Protein AF-A0A3L6TAG4-F1 (afdb_monomer)

Radius of gyration: 51.49 Å; Cα contacts (8 Å, |Δi|>4): 6; chains: 1; bounding box: 92×81×160 Å

Mean predicted aligned error: 23.82 Å

Secondary structure (DSSP, 8-state):
-THHHHHHHHHHHHHHHHHHHHHHHHHHHH--S----------SS---HHHHHS-S--SPP----------------------------------PPTTTTHHHHHHHHHHHHHHHHHHHHHHHHHHHHHHHHHHHHHHHHHHHHHHHHHHHHIIIIIHHHHHHHHHHHHHHHHHHHHHHHHHHTSPPHHHHHHHHTT-

pLDDT: mean 70.11, std 15.58, range [32.31, 94.31]

Solvent-accessible surface area (backbone atoms only — not comparable to full-atom values): 12528 Å² total; per-residue (Å²): 126,61,69,63,54,52,52,47,53,51,50,54,54,51,55,69,45,41,66,57,54,51,49,51,50,57,50,57,77,66,55,85,70,89,72,89,74,77,81,71,82,84,65,97,60,79,79,49,68,65,72,73,68,48,71,94,64,93,67,79,81,78,79,77,79,83,76,86,78,90,75,92,78,92,80,92,80,89,78,85,87,79,77,84,75,78,80,76,77,78,78,78,78,86,70,81,59,91,68,72,59,49,67,59,54,52,50,51,52,50,55,54,48,53,51,51,54,51,51,52,52,51,51,50,50,52,50,52,53,51,50,52,52,50,52,52,50,49,52,51,50,50,52,53,47,52,51,51,49,53,51,48,45,45,62,70,50,47,47,54,51,52,51,63,54,45,53,58,52,52,49,51,52,51,52,50,53,52,49,51,53,54,59,70,68,49,77,54,72,72,56,54,54,60,55,61,76,72,112

Foldseek 3Di:
DCVVVVVVVVVVVVVVCVVVVVVVVVVVVPDPDDDPDDPDPDDVDPCDVCVVVPPPDPDDPPPDPPDDDDDDDDDDDDDDDDDDDPDDPDPPPDDDDPPPCVVVVVVVVVVVVVVVVVVVVVVVVVVVVVVVVVVVVVVVCVVVVVVVVVVCCCVPPVVVVVVVVVVVVVVVVVVVVVVVVVVVPPDDPVVVVVVVVVD

Sequence (199 aa):
MDQLADLRLNFEMNLYFSPYIISLIKGKIRFRGICESKHSAFRPIKNDIGFIERPLTPFPAVEVDEEDNDNAGDAAQNVDQQAMSPSSPMQAQWVPTAGYFDPHFANMQQNIGHQFDCLATQMQQQLNLRFQNRNQQFQGQLNAGFETFGQQLHTKMYQPLMTSMQNPQQGLHGDIAAVDSRINDLPTSEQHDALIERQ

Structure (mmCIF, N/CA/C/O backbone):
data_AF-A0A3L6TAG4-F1
#
_entry.id   AF-A0A3L6TAG4-F1
#
loop_
_atom_site.group_PDB
_atom_site.id
_atom_site.type_symbol
_atom_site.label_atom_id
_atom_site.label_alt_id
_atom_site.label_comp_id
_atom_site.label_asym_id
_atom_site.label_entity_id
_atom_site.label_seq_id
_atom_site.pdbx_PDB_ins_code
_atom_site.Cartn_x
_atom_site.Cartn_y
_atom_site.Cartn_z
_atom_site.occupancy
_atom_site.B_iso_or_equiv
_atom_site.auth_seq_id
_atom_site.auth_comp_id
_atom_site.auth_asym_id
_atom_site.auth_atom_id
_atom_site.pdbx_PDB_model_num
ATOM 1 N N . MET A 1 1 ? -13.302 14.019 -0.509 1.00 51.50 1 MET A N 1
ATOM 2 C CA . MET A 1 1 ? -12.837 13.108 0.563 1.00 51.50 1 MET A CA 1
ATOM 3 C C . MET A 1 1 ? -13.076 11.632 0.214 1.00 51.50 1 MET A C 1
ATOM 5 O O . MET A 1 1 ? -12.287 10.816 0.664 1.00 51.50 1 MET A O 1
ATOM 9 N N . ASP A 1 2 ? -14.048 11.284 -0.645 1.00 60.88 2 ASP A N 1
ATOM 10 C CA . ASP A 1 2 ? -14.378 9.879 -0.986 1.00 60.88 2 ASP A CA 1
ATOM 11 C C . ASP A 1 2 ? -13.387 9.126 -1.888 1.00 60.88 2 ASP A C 1
ATOM 13 O O . ASP A 1 2 ? -13.255 7.913 -1.774 1.00 60.88 2 ASP A O 1
ATOM 17 N N . GLN A 1 3 ? -12.614 9.814 -2.735 1.00 55.38 3 GLN A N 1
ATOM 18 C CA . GLN A 1 3 ? -11.699 9.146 -3.679 1.00 55.38 3 GLN A CA 1
ATOM 19 C C . GLN A 1 3 ? -10.621 8.296 -2.994 1.00 55.38 3 GLN A C 1
ATOM 21 O O . GLN A 1 3 ? -10.170 7.293 -3.542 1.00 55.38 3 GLN A O 1
ATOM 26 N N . LEU A 1 4 ? -10.199 8.687 -1.787 1.00 55.75 4 LEU A N 1
ATOM 27 C CA . LEU A 1 4 ? -9.199 7.939 -1.031 1.00 55.75 4 LEU A CA 1
ATOM 28 C C . LEU A 1 4 ? -9.794 6.660 -0.427 1.00 55.75 4 LEU A C 1
ATOM 30 O O . LEU A 1 4 ? -9.077 5.672 -0.305 1.00 55.75 4 LEU A O 1
ATOM 34 N N . ALA A 1 5 ? -11.084 6.671 -0.076 1.00 58.91 5 ALA A N 1
ATOM 35 C CA . ALA A 1 5 ? -11.804 5.504 0.423 1.00 58.91 5 ALA A CA 1
ATOM 36 C C . ALA A 1 5 ? -12.088 4.508 -0.711 1.00 58.91 5 ALA A C 1
ATOM 38 O O . ALA A 1 5 ? -11.791 3.324 -0.556 1.00 58.91 5 ALA A O 1
ATOM 39 N N . ASP A 1 6 ? -12.519 5.001 -1.876 1.00 57.44 6 ASP A N 1
ATOM 40 C CA . ASP A 1 6 ? -12.705 4.184 -3.081 1.00 57.44 6 ASP A CA 1
ATOM 41 C C . ASP A 1 6 ? -11.394 3.549 -3.555 1.00 57.44 6 ASP A C 1
ATOM 43 O O . ASP A 1 6 ? -11.348 2.357 -3.859 1.00 57.44 6 ASP A O 1
ATOM 47 N N . LEU A 1 7 ? -10.288 4.305 -3.561 1.00 57.31 7 LEU A N 1
ATOM 48 C CA . LEU A 1 7 ? -8.980 3.765 -3.940 1.00 57.31 7 LEU A CA 1
ATOM 49 C C . LEU A 1 7 ? -8.499 2.694 -2.950 1.00 57.31 7 LEU A C 1
ATOM 51 O O . LEU A 1 7 ? -7.860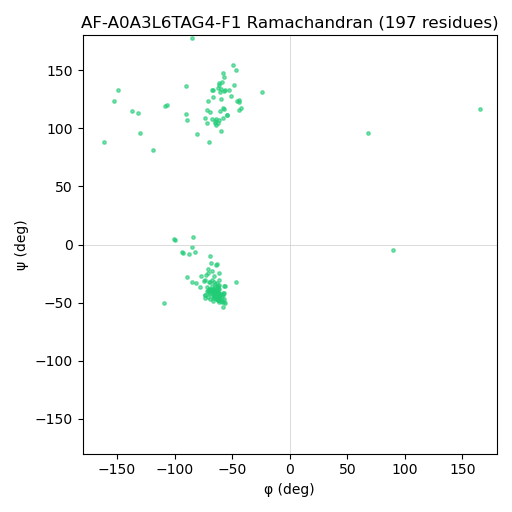 1.724 -3.361 1.00 57.31 7 LEU A O 1
ATOM 55 N N . ARG A 1 8 ? -8.820 2.842 -1.658 1.00 57.59 8 ARG A N 1
ATOM 56 C CA . ARG A 1 8 ? -8.481 1.866 -0.611 1.00 57.59 8 ARG A CA 1
ATOM 57 C C . ARG A 1 8 ? -9.283 0.577 -0.766 1.00 57.59 8 ARG A C 1
ATOM 59 O O . ARG A 1 8 ? -8.679 -0.492 -0.757 1.00 57.59 8 ARG A O 1
ATOM 66 N N . LEU A 1 9 ? -10.595 0.695 -0.983 1.00 59.34 9 LEU A N 1
ATOM 67 C CA . LEU A 1 9 ? -11.498 -0.426 -1.253 1.00 59.34 9 LEU A CA 1
ATOM 68 C C . LEU A 1 9 ? -11.042 -1.200 -2.500 1.00 59.34 9 LEU A C 1
ATOM 70 O O . LEU A 1 9 ? -10.964 -2.427 -2.496 1.00 59.34 9 LEU A O 1
ATOM 74 N N . ASN A 1 10 ? -10.655 -0.472 -3.549 1.00 63.19 10 ASN A N 1
ATOM 75 C CA . ASN A 1 10 ? -10.172 -1.049 -4.797 1.00 63.19 10 ASN A CA 1
ATOM 76 C C . ASN A 1 10 ? -8.811 -1.748 -4.610 1.00 63.19 10 ASN A C 1
ATOM 78 O O . ASN A 1 10 ? -8.595 -2.836 -5.137 1.00 63.19 10 ASN A O 1
ATOM 82 N N . PHE A 1 11 ? -7.895 -1.190 -3.810 1.00 61.09 11 PHE A N 1
ATOM 83 C CA . PHE A 1 11 ? -6.619 -1.848 -3.499 1.00 61.09 11 PHE A CA 1
ATOM 84 C C . PHE A 1 11 ? -6.801 -3.127 -2.679 1.00 61.09 11 PHE A C 1
ATOM 86 O O . PHE A 1 11 ? -6.133 -4.123 -2.944 1.00 61.09 11 PHE A O 1
ATOM 93 N N . GLU A 1 12 ? -7.694 -3.105 -1.694 1.00 60.69 12 GLU A N 1
ATOM 94 C CA . GLU A 1 12 ? -7.961 -4.236 -0.806 1.00 60.69 12 GLU A CA 1
ATOM 95 C C . GLU A 1 12 ? -8.648 -5.386 -1.555 1.00 60.69 12 GLU A C 1
ATOM 97 O O . GLU A 1 12 ? -8.219 -6.538 -1.459 1.00 60.69 12 GLU A O 1
ATOM 102 N N . MET A 1 13 ? -9.616 -5.059 -2.415 1.00 64.12 13 MET A N 1
ATOM 103 C CA . MET A 1 13 ? -10.264 -6.017 -3.308 1.00 64.12 13 MET A CA 1
ATOM 104 C C . MET A 1 13 ? -9.279 -6.592 -4.342 1.00 64.12 13 MET A C 1
ATOM 106 O O . MET A 1 13 ? -9.213 -7.808 -4.518 1.00 64.12 13 MET A O 1
ATOM 110 N N . ASN A 1 14 ? -8.436 -5.762 -4.970 1.00 63.69 14 ASN A N 1
ATOM 111 C CA . ASN A 1 14 ? -7.420 -6.235 -5.922 1.00 63.69 14 ASN A CA 1
ATOM 112 C C . ASN A 1 14 ? -6.332 -7.097 -5.255 1.00 63.69 14 ASN A C 1
ATOM 114 O O . ASN A 1 14 ? -5.824 -8.043 -5.867 1.00 63.69 14 ASN A O 1
ATOM 118 N N . LEU A 1 15 ? -5.986 -6.823 -3.992 1.00 70.19 15 LEU A N 1
ATOM 119 C CA . LEU A 1 15 ? -5.044 -7.651 -3.235 1.00 70.19 15 LEU A CA 1
ATOM 120 C C . LEU A 1 15 ? -5.634 -9.037 -2.942 1.00 70.19 15 LEU A C 1
ATOM 122 O O . LEU A 1 15 ? -4.918 -10.032 -3.031 1.00 70.19 15 LEU A O 1
ATOM 126 N N . TYR A 1 16 ? -6.943 -9.116 -2.691 1.00 72.06 16 TYR A N 1
ATOM 127 C CA . TYR A 1 16 ? -7.658 -10.378 -2.479 1.00 72.06 16 TYR A CA 1
ATOM 128 C C . TYR A 1 16 ? -7.609 -11.300 -3.708 1.00 72.06 16 TYR A C 1
ATOM 130 O O . TYR A 1 16 ? -7.449 -12.513 -3.579 1.00 72.06 16 TYR A O 1
ATOM 138 N N . PHE A 1 17 ? -7.673 -10.729 -4.916 1.00 74.06 17 PHE A N 1
ATOM 139 C CA . PHE A 1 17 ? -7.584 -11.487 -6.170 1.00 74.06 17 PHE A CA 1
ATOM 140 C C . PHE A 1 17 ? -6.152 -11.694 -6.671 1.00 74.06 17 PHE A C 1
ATOM 142 O O . PHE A 1 17 ? -5.935 -12.477 -7.597 1.00 74.06 17 PHE A O 1
ATOM 149 N N . SER A 1 18 ? -5.155 -11.051 -6.061 1.00 74.62 18 SER A N 1
ATOM 150 C CA . SER A 1 18 ? -3.758 -11.143 -6.499 1.00 74.62 18 SER A CA 1
ATOM 151 C C . SER A 1 18 ? -3.222 -12.585 -6.527 1.00 74.62 18 SER A C 1
ATOM 153 O O . SER A 1 18 ? -2.605 -12.954 -7.530 1.00 74.62 18 SER A O 1
ATOM 155 N N . PRO A 1 19 ? -3.504 -13.461 -5.537 1.00 73.62 19 PRO A N 1
ATOM 156 C CA . PRO A 1 19 ? -3.105 -14.868 -5.604 1.00 73.62 19 PRO A CA 1
ATOM 157 C C . PRO A 1 19 ? -3.745 -15.606 -6.790 1.00 73.62 19 PRO A C 1
ATOM 159 O O . PRO A 1 19 ? -3.081 -16.406 -7.450 1.00 73.62 19 PRO A O 1
ATOM 162 N N . TYR A 1 20 ? -5.008 -15.306 -7.109 1.00 75.12 20 TYR A N 1
ATOM 163 C CA . TYR A 1 20 ? -5.748 -15.916 -8.218 1.00 75.12 20 TYR A CA 1
ATOM 164 C C . TYR A 1 20 ? -5.222 -15.450 -9.583 1.00 75.12 20 TYR A C 1
ATOM 166 O O . TYR A 1 20 ? -4.935 -16.273 -10.454 1.00 75.12 20 TYR A O 1
ATOM 174 N N . ILE A 1 21 ? -4.988 -14.144 -9.744 1.00 78.38 21 ILE A N 1
ATOM 175 C CA . ILE A 1 21 ? -4.410 -13.552 -10.960 1.00 78.38 21 ILE A CA 1
ATOM 176 C C . ILE A 1 21 ? -2.995 -14.094 -11.204 1.00 78.38 21 ILE A C 1
ATOM 178 O O . ILE A 1 21 ? -2.678 -14.525 -12.313 1.00 78.38 21 ILE A O 1
ATOM 182 N N . ILE A 1 22 ? -2.153 -14.154 -10.167 1.00 74.50 22 ILE A N 1
ATOM 183 C CA . ILE A 1 22 ? -0.802 -14.728 -10.261 1.00 74.50 22 ILE A CA 1
ATOM 184 C C . ILE A 1 22 ? -0.865 -16.216 -10.621 1.00 74.50 22 ILE A C 1
ATOM 186 O O . ILE A 1 22 ? -0.060 -16.682 -11.426 1.00 74.50 22 ILE A O 1
ATOM 190 N N . SER A 1 23 ? -1.825 -16.964 -10.076 1.00 67.44 23 SER A N 1
ATOM 191 C CA . SER A 1 23 ? -2.018 -18.382 -10.404 1.00 67.44 23 SER A CA 1
ATOM 192 C C . SER A 1 23 ? -2.421 -18.577 -11.866 1.00 67.44 23 SER A C 1
A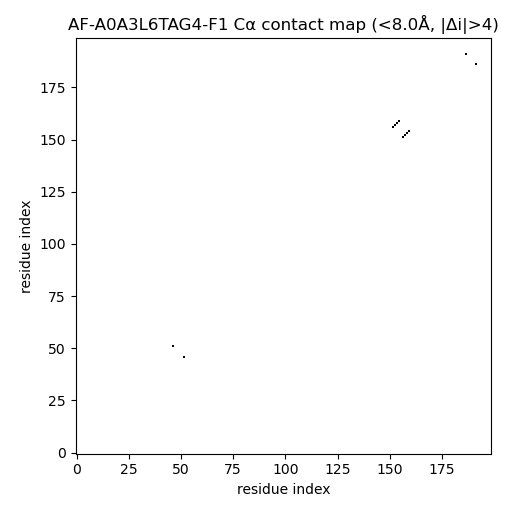TOM 194 O O . SER A 1 23 ? -1.854 -19.434 -12.544 1.00 67.44 23 SER A O 1
ATOM 196 N N . LEU A 1 24 ? -3.311 -17.731 -12.389 1.00 76.94 24 LEU A N 1
ATOM 197 C CA . LEU A 1 24 ? -3.689 -17.709 -13.804 1.00 76.94 24 LEU A CA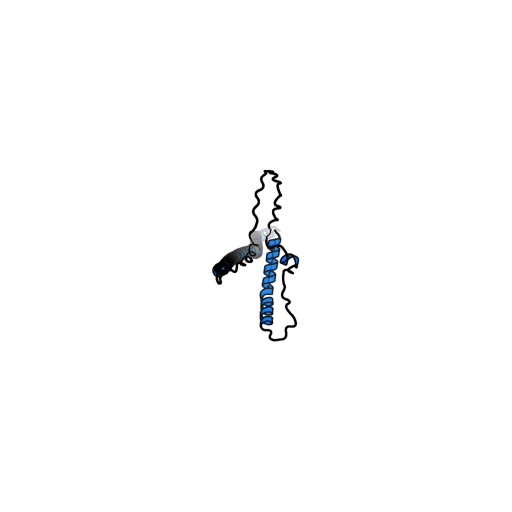 1
ATOM 198 C C . LEU A 1 24 ? -2.508 -17.361 -14.717 1.00 76.94 24 LEU A C 1
ATOM 200 O O . LEU A 1 24 ? -2.298 -18.042 -15.721 1.00 76.94 24 LEU A O 1
ATOM 204 N N . ILE A 1 25 ? -1.704 -16.351 -14.364 1.00 75.75 25 ILE A N 1
ATOM 205 C CA . ILE A 1 25 ? -0.488 -15.990 -15.110 1.00 75.75 25 ILE A CA 1
ATOM 206 C C . ILE A 1 25 ? 0.490 -17.165 -15.096 1.00 75.75 25 ILE A C 1
ATOM 208 O O . ILE A 1 25 ? 0.947 -17.586 -16.155 1.00 75.75 25 ILE A O 1
ATOM 212 N N . LYS A 1 26 ? 0.765 -17.753 -13.924 1.00 69.31 26 LYS A N 1
ATOM 213 C CA . LYS A 1 26 ? 1.663 -18.912 -13.781 1.00 69.31 26 LYS A CA 1
ATOM 214 C C . LYS A 1 26 ? 1.163 -20.135 -14.554 1.00 69.31 26 LYS A C 1
ATOM 216 O O . LYS A 1 26 ? 1.985 -20.872 -15.094 1.00 69.31 26 LYS A O 1
ATOM 221 N N . GLY A 1 27 ? -0.151 -20.336 -14.634 1.00 71.81 27 GLY A N 1
ATOM 222 C CA . GLY A 1 27 ? -0.774 -21.362 -15.467 1.00 71.81 27 GLY A CA 1
ATOM 223 C C . GLY A 1 27 ? -0.586 -21.084 -16.958 1.00 71.81 27 GLY A C 1
ATOM 224 O O . GLY A 1 27 ? -0.106 -21.951 -17.684 1.00 71.81 27 GLY A O 1
ATOM 225 N N . LYS A 1 28 ? -0.872 -19.856 -17.410 1.00 70.50 28 LYS A N 1
ATOM 226 C CA . LYS A 1 28 ? -0.733 -19.461 -18.821 1.00 70.50 28 LYS A CA 1
ATOM 227 C C . LYS A 1 28 ? 0.714 -19.435 -19.315 1.00 70.50 28 LYS A C 1
ATOM 229 O O . LYS A 1 28 ? 0.956 -19.871 -20.430 1.00 70.50 28 LYS A O 1
ATOM 234 N N . ILE A 1 29 ? 1.688 -19.005 -18.511 1.00 70.81 29 ILE A N 1
ATOM 235 C CA . ILE A 1 29 ? 3.110 -19.041 -18.919 1.00 70.81 29 ILE A CA 1
ATOM 236 C C . ILE A 1 29 ? 3.679 -20.466 -18.965 1.00 70.81 29 ILE A C 1
ATOM 238 O O . ILE A 1 29 ? 4.691 -20.706 -19.615 1.00 70.81 29 ILE A O 1
ATOM 242 N N . ARG A 1 30 ? 3.058 -21.418 -18.256 1.00 66.44 30 ARG A N 1
ATOM 243 C CA . ARG A 1 30 ? 3.422 -22.845 -18.302 1.00 66.44 30 ARG A CA 1
ATOM 244 C C . ARG A 1 30 ? 2.602 -23.624 -19.327 1.00 66.44 30 ARG A C 1
ATOM 246 O O . ARG A 1 30 ? 2.875 -24.802 -19.548 1.00 66.44 30 ARG A O 1
ATOM 253 N N . PHE A 1 31 ? 1.608 -22.987 -19.939 1.00 68.31 31 PHE A N 1
ATOM 254 C CA . PHE A 1 31 ? 0.768 -23.602 -20.947 1.00 68.31 31 PHE A CA 1
ATOM 255 C C . PHE A 1 31 ? 1.591 -23.843 -22.213 1.00 68.31 31 PHE A C 1
ATOM 257 O O . PHE A 1 31 ? 2.061 -22.911 -22.859 1.00 68.31 31 PHE A O 1
ATOM 264 N N . ARG A 1 32 ? 1.786 -25.121 -22.544 1.00 65.31 32 ARG A N 1
ATOM 265 C CA . ARG A 1 32 ? 2.512 -25.575 -23.742 1.00 65.31 32 ARG A CA 1
ATOM 266 C C . ARG A 1 32 ? 1.578 -25.977 -24.893 1.00 65.31 32 ARG A C 1
ATOM 268 O O . ARG A 1 32 ? 2.054 -26.484 -25.901 1.00 65.31 32 ARG A O 1
ATOM 275 N N . GLY A 1 33 ? 0.267 -25.797 -24.725 1.00 67.12 33 GLY A N 1
ATOM 276 C CA . GLY A 1 33 ? -0.740 -26.088 -25.746 1.00 67.12 33 GLY A CA 1
ATOM 277 C C . GLY A 1 33 ? -0.944 -24.934 -26.732 1.00 67.12 33 GLY A C 1
ATOM 278 O O . GLY A 1 33 ? -0.354 -23.861 -26.600 1.00 67.12 33 GLY A O 1
ATOM 279 N N . ILE A 1 34 ? -1.817 -25.148 -27.717 1.00 59.66 34 ILE A N 1
ATOM 280 C CA . ILE A 1 34 ? -2.191 -24.128 -28.703 1.00 59.66 34 ILE A CA 1
ATOM 281 C C . ILE A 1 34 ? -3.058 -23.072 -28.003 1.00 59.66 34 ILE A C 1
ATOM 283 O O . ILE A 1 34 ? -4.131 -23.381 -27.493 1.00 59.66 34 ILE A O 1
ATOM 287 N N . CYS A 1 35 ? -2.573 -21.830 -27.929 1.00 61.06 35 CYS A N 1
ATOM 288 C CA . CYS A 1 35 ? -3.342 -20.702 -27.405 1.00 61.06 35 CYS A CA 1
ATOM 289 C C . CYS A 1 35 ? -4.101 -20.040 -28.561 1.00 61.06 35 CYS A C 1
ATOM 291 O O . CYS A 1 35 ? -3.486 -19.425 -29.430 1.00 61.06 35 CYS A O 1
ATOM 293 N N . GLU A 1 36 ? -5.430 -20.144 -28.567 1.00 65.56 36 GLU A N 1
ATOM 294 C CA . GLU A 1 36 ? -6.288 -19.552 -29.610 1.00 65.56 36 GLU A CA 1
ATOM 295 C C . GLU A 1 36 ? -6.307 -18.011 -29.570 1.00 65.56 36 GLU A C 1
ATOM 297 O O . GLU A 1 36 ? -6.672 -17.356 -30.546 1.00 65.56 36 GLU A O 1
ATOM 302 N N . SER A 1 37 ? -5.859 -17.408 -28.461 1.00 65.06 37 SER A N 1
ATOM 303 C CA . SER A 1 37 ? -5.779 -15.955 -28.310 1.00 65.06 37 SER A CA 1
ATOM 304 C C . SER A 1 37 ? -4.524 -15.395 -28.988 1.00 65.06 37 SER A C 1
ATOM 306 O O . SER A 1 37 ? -3.441 -15.345 -28.397 1.00 65.06 37 SER A O 1
ATOM 308 N N . LYS A 1 38 ? -4.665 -14.938 -30.239 1.00 64.00 38 LYS A N 1
ATOM 309 C CA . LYS A 1 38 ? -3.679 -14.055 -30.881 1.00 64.00 38 LYS A CA 1
ATOM 310 C C . LYS A 1 38 ? -3.703 -12.697 -30.178 1.00 64.00 38 LYS A C 1
ATOM 312 O O . LYS A 1 38 ? -4.624 -11.910 -30.375 1.00 64.00 38 LYS A O 1
ATOM 317 N N . HIS A 1 39 ? -2.666 -12.389 -29.403 1.00 60.34 39 HIS A N 1
ATOM 318 C CA . HIS A 1 39 ? -2.421 -11.015 -28.972 1.00 60.34 39 HIS A CA 1
ATOM 319 C C . HIS A 1 39 ? -2.089 -10.167 -30.207 1.00 60.34 39 HIS A C 1
ATOM 321 O O . HIS A 1 39 ? -0.988 -10.253 -30.751 1.00 60.34 39 HIS A O 1
ATOM 327 N N . SER A 1 40 ? -3.031 -9.342 -30.666 1.00 61.06 40 SER A N 1
ATOM 328 C CA . SER A 1 40 ? -2.685 -8.234 -31.552 1.00 61.06 40 SER A CA 1
ATOM 329 C C . SER A 1 40 ? -1.847 -7.250 -30.744 1.00 61.06 40 SER A C 1
ATOM 331 O O . SER A 1 40 ? -2.282 -6.833 -29.669 1.00 61.06 40 SER A O 1
ATOM 333 N N . ALA A 1 41 ? -0.663 -6.881 -31.232 1.00 63.12 41 ALA A N 1
ATOM 334 C CA . ALA A 1 41 ? 0.126 -5.833 -30.600 1.00 63.12 41 ALA A CA 1
ATOM 335 C C . ALA A 1 41 ? -0.741 -4.571 -30.488 1.00 63.12 41 ALA A C 1
ATOM 337 O O . ALA A 1 41 ? -1.117 -3.972 -31.496 1.00 63.12 41 ALA A O 1
ATOM 338 N N . PHE A 1 42 ? -1.104 -4.203 -29.261 1.00 59.34 42 PHE A N 1
ATOM 339 C CA . PHE A 1 42 ? -1.801 -2.958 -28.996 1.00 59.34 42 PHE A CA 1
ATOM 340 C C . PHE A 1 42 ? -0.837 -1.826 -29.355 1.00 59.34 42 PHE A C 1
ATOM 342 O O . PHE A 1 42 ? 0.153 -1.614 -28.658 1.00 59.34 42 PHE A O 1
ATOM 349 N N . ARG A 1 43 ? -1.079 -1.147 -30.481 1.00 63.72 43 ARG A N 1
ATOM 350 C CA . ARG A 1 43 ? -0.425 0.121 -30.821 1.00 63.72 43 ARG A CA 1
ATOM 351 C C . ARG A 1 43 ? -1.289 1.236 -30.237 1.00 63.72 43 ARG A C 1
ATOM 353 O O . ARG A 1 43 ? -2.361 1.480 -30.789 1.00 63.72 43 ARG A O 1
ATOM 360 N N . PRO A 1 44 ? -0.852 1.912 -29.158 1.00 60.78 44 PRO A N 1
ATOM 361 C CA . PRO A 1 44 ? -1.649 2.947 -28.498 1.00 60.78 44 PRO A CA 1
ATOM 362 C C . PRO A 1 44 ? -1.947 4.155 -29.395 1.00 60.78 44 PRO A C 1
ATOM 364 O O . PRO A 1 44 ? -2.838 4.937 -29.094 1.00 60.78 44 PRO A O 1
ATOM 367 N N . ILE A 1 45 ? -1.212 4.311 -30.497 1.00 59.09 45 ILE A N 1
ATOM 368 C CA . ILE A 1 45 ? -1.364 5.412 -31.438 1.00 59.09 45 ILE A CA 1
ATOM 369 C C . ILE A 1 45 ? -1.423 4.782 -32.827 1.00 59.09 45 ILE A C 1
ATOM 371 O O . ILE A 1 45 ? -0.454 4.178 -33.298 1.00 59.09 45 ILE A O 1
ATOM 375 N N . LYS A 1 46 ? -2.580 4.886 -33.488 1.00 61.72 46 LYS A N 1
ATOM 376 C CA . LYS A 1 46 ? -2.598 4.845 -34.949 1.00 61.72 46 LYS A CA 1
ATOM 377 C C . LYS A 1 46 ? -1.784 6.065 -35.354 1.00 61.72 46 LYS A C 1
ATOM 379 O O . LYS A 1 46 ? -2.254 7.176 -35.140 1.00 61.72 46 LYS A O 1
ATOM 384 N N . ASN A 1 47 ? -0.544 5.870 -35.803 1.00 59.66 47 ASN A N 1
ATOM 385 C CA . ASN A 1 47 ? 0.216 6.958 -36.405 1.00 59.66 47 ASN A CA 1
ATOM 386 C C . ASN A 1 47 ? -0.603 7.405 -37.610 1.00 59.66 47 ASN A C 1
ATOM 388 O O . ASN A 1 47 ? -0.611 6.722 -38.633 1.00 59.66 47 ASN A O 1
ATOM 392 N N . ASP A 1 48 ? -1.375 8.469 -37.426 1.00 67.06 48 ASP A N 1
ATOM 393 C CA . ASP A 1 48 ? -2.102 9.099 -38.507 1.00 67.06 48 ASP A CA 1
ATOM 394 C C . ASP A 1 48 ? -1.066 9.530 -39.545 1.00 67.06 48 ASP A C 1
ATOM 396 O O . ASP A 1 48 ? 0.033 9.957 -39.174 1.00 67.06 48 ASP A O 1
ATOM 400 N N . ILE A 1 49 ? -1.366 9.363 -40.829 1.00 65.62 49 ILE A N 1
ATOM 401 C CA . ILE A 1 49 ? -0.401 9.627 -41.909 1.00 65.62 49 ILE A CA 1
ATOM 402 C C . ILE A 1 49 ? 0.107 11.075 -41.797 1.00 65.62 49 ILE A C 1
ATOM 404 O O . ILE A 1 49 ? 1.308 11.323 -41.896 1.00 65.62 49 ILE A O 1
ATOM 408 N N . GLY A 1 50 ? -0.771 11.995 -41.383 1.00 65.00 50 GLY A N 1
ATOM 409 C CA . GLY A 1 50 ? -0.422 13.386 -41.097 1.00 65.00 50 GLY A CA 1
ATOM 410 C C . GLY A 1 50 ? 0.607 13.590 -39.974 1.00 65.00 50 GLY A C 1
ATOM 411 O O . GLY A 1 50 ? 1.319 14.589 -39.980 1.00 65.00 50 GLY A O 1
ATOM 412 N N . PHE A 1 51 ? 0.758 12.658 -39.023 1.00 68.69 51 PHE A N 1
ATOM 413 C CA . PHE A 1 51 ? 1.818 12.744 -38.008 1.00 68.69 51 PHE A CA 1
ATOM 414 C C . PHE A 1 51 ? 3.204 12.427 -38.584 1.00 68.69 51 PHE A C 1
ATOM 416 O O . PHE A 1 51 ? 4.197 12.962 -38.090 1.00 68.69 51 PHE A O 1
ATOM 423 N N . ILE A 1 52 ? 3.279 11.561 -39.600 1.00 68.56 52 ILE A N 1
ATOM 424 C CA . ILE A 1 52 ? 4.531 11.265 -40.312 1.00 68.56 52 ILE A CA 1
ATOM 425 C C . ILE A 1 52 ? 4.850 12.388 -41.304 1.00 68.56 52 ILE A C 1
ATOM 427 O O . ILE A 1 52 ? 6.011 12.750 -41.458 1.00 68.56 52 ILE A O 1
ATOM 431 N N . GLU A 1 53 ? 3.825 12.957 -41.937 1.00 70.69 53 GLU A N 1
ATOM 432 C CA . GLU A 1 53 ? 3.974 13.998 -42.961 1.00 70.69 53 GLU A CA 1
ATOM 433 C C . GLU A 1 53 ? 4.152 15.413 -42.395 1.00 70.69 53 GLU A C 1
ATOM 435 O O . GLU A 1 53 ? 4.420 16.348 -43.150 1.00 70.69 53 GLU A O 1
ATOM 440 N N . ARG A 1 54 ? 4.032 15.603 -41.073 1.00 72.19 54 ARG A N 1
ATOM 441 C CA . ARG A 1 54 ? 4.239 16.925 -40.477 1.00 72.19 54 ARG A CA 1
ATOM 442 C C . ARG A 1 54 ? 5.680 17.401 -40.722 1.00 72.19 54 ARG A C 1
ATOM 444 O O . ARG A 1 54 ? 6.619 16.631 -40.497 1.00 72.19 54 ARG A O 1
ATOM 451 N N . PRO A 1 55 ? 5.879 18.667 -41.128 1.00 71.94 55 PRO A N 1
ATOM 452 C CA . PRO A 1 55 ? 7.212 19.225 -41.286 1.00 71.94 55 PRO A CA 1
ATOM 453 C C . PRO A 1 55 ? 7.991 19.094 -39.972 1.00 71.94 55 PRO A C 1
ATOM 455 O O . PRO A 1 55 ? 7.480 19.372 -38.885 1.00 71.94 55 PRO A O 1
ATOM 458 N N . LEU A 1 56 ? 9.236 18.624 -40.079 1.00 65.75 56 LEU A N 1
ATOM 459 C CA . LEU A 1 56 ? 10.099 18.306 -38.934 1.00 65.75 56 LEU A CA 1
ATOM 460 C C . LEU A 1 56 ? 10.458 19.541 -38.089 1.00 65.75 56 LEU A C 1
ATOM 462 O O . LEU A 1 56 ? 10.874 19.402 -36.940 1.00 65.75 56 LEU A O 1
ATOM 466 N N . THR A 1 57 ? 10.280 20.741 -38.640 1.00 66.12 57 THR A N 1
ATOM 467 C CA . THR A 1 57 ? 10.542 22.025 -37.989 1.00 66.12 57 THR A CA 1
ATOM 468 C C . THR A 1 57 ? 9.229 22.723 -37.621 1.00 66.12 57 THR A C 1
ATOM 470 O O . THR A 1 57 ? 8.447 23.039 -38.515 1.00 66.12 57 THR A O 1
ATOM 473 N N . PRO A 1 58 ? 8.976 23.004 -36.329 1.00 58.00 58 PRO A N 1
ATOM 474 C CA . PRO A 1 58 ? 7.712 23.569 -35.852 1.00 58.00 58 PRO A CA 1
ATOM 475 C C . PRO A 1 58 ? 7.639 25.102 -35.966 1.00 58.00 58 PRO A C 1
ATOM 477 O O . PRO A 1 58 ? 6.707 25.703 -35.439 1.00 58.00 58 PRO A O 1
ATOM 480 N N . PHE A 1 59 ? 8.627 25.751 -36.585 1.00 53.06 59 PHE A N 1
ATOM 481 C CA . PHE A 1 59 ? 8.678 27.208 -36.680 1.00 53.06 59 PHE A CA 1
ATOM 482 C C . PHE A 1 59 ? 7.969 27.686 -37.952 1.00 53.06 59 PHE A C 1
ATOM 484 O O . PHE A 1 59 ? 8.173 27.077 -39.005 1.00 53.06 59 PHE A O 1
ATOM 491 N N . PRO A 1 60 ? 7.146 28.749 -37.880 1.00 60.88 60 PRO A N 1
ATOM 492 C CA . PRO A 1 60 ? 6.540 29.328 -39.070 1.00 60.88 60 PRO A CA 1
ATOM 493 C C . PRO A 1 60 ? 7.644 29.837 -40.000 1.00 60.88 60 PRO A C 1
ATOM 495 O O . PRO A 1 60 ? 8.643 30.393 -39.536 1.00 60.88 60 PRO A O 1
ATOM 498 N N . ALA A 1 61 ? 7.474 29.620 -41.305 1.00 58.81 61 ALA A N 1
ATOM 499 C CA . ALA A 1 61 ? 8.321 30.256 -42.299 1.00 58.81 61 ALA A CA 1
ATOM 500 C C . ALA A 1 61 ? 8.191 31.768 -42.095 1.00 58.81 61 ALA A C 1
ATOM 502 O O . ALA A 1 61 ? 7.091 32.308 -42.167 1.00 58.81 61 ALA A O 1
ATOM 503 N N . VAL A 1 62 ? 9.296 32.427 -41.753 1.00 55.78 62 VAL A N 1
ATOM 504 C CA . VAL A 1 62 ? 9.353 33.885 -41.778 1.00 55.78 62 VAL A CA 1
ATOM 505 C C . VAL A 1 62 ? 9.167 34.273 -43.239 1.00 55.78 62 VAL A C 1
ATOM 507 O O . VAL A 1 62 ? 10.041 33.997 -44.060 1.00 55.78 62 VAL A O 1
ATOM 510 N N . GLU A 1 63 ? 8.001 34.828 -43.564 1.00 60.06 63 GLU A N 1
ATOM 511 C CA . GLU A 1 63 ? 7.790 35.543 -44.816 1.00 60.06 63 GLU A CA 1
ATOM 512 C C . GLU A 1 63 ? 8.757 36.728 -44.785 1.00 60.06 63 GLU A C 1
ATOM 514 O O . GLU A 1 63 ? 8.642 37.633 -43.961 1.00 60.06 63 GLU A O 1
ATOM 519 N N . VAL A 1 64 ? 9.813 36.632 -45.587 1.00 58.03 64 VAL A N 1
ATOM 520 C CA . VAL A 1 64 ? 10.704 37.754 -45.851 1.00 58.03 64 VAL A CA 1
ATOM 521 C C . VAL A 1 64 ? 9.925 38.718 -46.735 1.00 58.03 64 VAL A C 1
ATOM 523 O O . VAL A 1 64 ? 9.718 38.434 -47.910 1.00 58.03 64 VAL A O 1
ATOM 526 N N . ASP A 1 65 ? 9.456 39.814 -46.140 1.00 44.47 65 ASP A N 1
ATOM 527 C CA . ASP A 1 65 ? 8.929 40.961 -46.875 1.00 44.47 65 ASP A CA 1
ATOM 528 C C . ASP A 1 65 ? 10.018 41.457 -47.838 1.00 44.47 65 ASP A C 1
ATOM 530 O O . ASP A 1 65 ? 11.111 41.860 -47.426 1.00 44.47 65 ASP A O 1
ATOM 534 N N . GLU A 1 66 ? 9.732 41.376 -49.137 1.00 54.62 66 GLU A N 1
ATOM 535 C CA . GLU A 1 66 ? 10.516 42.021 -50.185 1.00 54.62 66 GLU A CA 1
ATOM 536 C C . GLU A 1 66 ? 10.286 43.537 -50.078 1.00 54.62 66 GLU A C 1
ATOM 538 O O . GLU A 1 66 ? 9.367 44.086 -50.680 1.00 54.62 66 GLU A O 1
ATOM 543 N N . GLU A 1 67 ? 11.090 44.227 -49.264 1.00 47.16 67 GLU A N 1
ATOM 544 C CA . GLU A 1 67 ? 11.151 45.688 -49.308 1.00 47.16 67 GLU A CA 1
ATOM 545 C C . GLU A 1 67 ? 11.906 46.131 -50.572 1.00 47.16 67 GLU A C 1
ATOM 547 O O . GLU A 1 67 ? 13.126 45.967 -50.690 1.00 47.16 67 GLU A O 1
ATOM 552 N N . ASP A 1 68 ? 11.140 46.696 -51.512 1.00 49.59 68 ASP A N 1
ATOM 553 C CA . ASP A 1 68 ? 11.588 47.474 -52.668 1.00 49.59 68 ASP A CA 1
ATOM 554 C C . ASP A 1 68 ? 12.718 48.439 -52.280 1.00 49.59 68 ASP A C 1
ATOM 556 O O . ASP A 1 68 ? 12.526 49.383 -51.510 1.00 49.59 68 ASP A O 1
ATOM 560 N N . ASN A 1 69 ? 13.900 48.246 -52.867 1.00 43.69 69 ASN A N 1
ATOM 561 C CA . ASN A 1 69 ? 14.958 49.248 -52.844 1.00 43.69 69 ASN A CA 1
ATOM 562 C C . ASN A 1 69 ? 15.283 49.679 -54.275 1.00 43.69 69 ASN A C 1
ATOM 564 O O . ASN A 1 69 ? 16.229 49.203 -54.907 1.00 43.69 69 ASN A O 1
ATOM 568 N N . ASP A 1 70 ? 14.452 50.592 -54.772 1.00 47.66 70 ASP A N 1
ATOM 569 C CA . ASP A 1 70 ? 14.710 51.391 -55.960 1.00 47.66 70 ASP A CA 1
ATOM 570 C C . ASP A 1 70 ? 15.924 52.300 -55.721 1.00 47.66 70 ASP A C 1
ATOM 572 O O . ASP A 1 70 ? 15.824 53.358 -55.097 1.00 47.66 70 ASP A O 1
ATOM 576 N N . ASN A 1 71 ? 17.079 51.938 -56.279 1.00 41.00 71 ASN A N 1
ATOM 577 C CA . ASN A 1 71 ? 18.141 52.911 -56.514 1.00 41.00 71 ASN A CA 1
ATOM 578 C C . ASN A 1 71 ? 18.638 52.819 -57.958 1.00 41.00 71 ASN A C 1
ATOM 580 O O . ASN A 1 71 ? 19.484 51.997 -58.312 1.00 41.00 71 ASN A O 1
ATOM 584 N N . ALA A 1 72 ? 18.079 53.692 -58.794 1.00 44.44 72 ALA A N 1
ATOM 585 C CA . ALA A 1 72 ? 18.545 53.968 -60.141 1.00 44.44 72 ALA A CA 1
ATOM 586 C C . ALA A 1 72 ? 19.881 54.735 -60.095 1.00 44.44 72 ALA A C 1
ATOM 588 O O . ALA A 1 72 ? 19.964 55.821 -59.523 1.00 44.44 72 ALA A O 1
ATOM 589 N N . GLY A 1 73 ? 20.916 54.193 -60.742 1.00 33.00 73 GLY A N 1
ATOM 590 C CA . GLY A 1 73 ? 22.240 54.812 -60.830 1.00 33.00 73 GLY A CA 1
ATOM 591 C C . GLY A 1 73 ? 23.084 54.237 -61.968 1.00 33.00 73 GLY A C 1
ATOM 592 O O . GLY A 1 73 ? 23.816 53.276 -61.784 1.00 33.00 73 GLY A O 1
ATOM 593 N N . ASP A 1 74 ? 22.910 54.850 -63.135 1.00 35.50 74 ASP A N 1
ATOM 594 C CA . ASP A 1 74 ? 23.659 54.811 -64.400 1.00 35.50 74 ASP A CA 1
ATOM 595 C C . ASP A 1 74 ? 25.155 54.405 -64.363 1.00 35.50 74 ASP A C 1
ATOM 597 O O . ASP A 1 74 ? 25.944 54.975 -63.612 1.00 35.50 74 ASP A O 1
ATOM 601 N N . ALA A 1 75 ? 25.544 53.468 -65.241 1.00 33.66 75 ALA A N 1
ATOM 602 C CA . ALA A 1 75 ? 26.598 53.630 -66.260 1.00 33.66 75 ALA A CA 1
ATOM 603 C C . ALA A 1 75 ? 27.026 52.261 -66.825 1.00 33.66 75 ALA A C 1
ATOM 605 O O . ALA A 1 75 ? 27.575 51.401 -66.136 1.00 33.66 75 ALA A O 1
ATOM 606 N N . ALA A 1 76 ? 26.798 52.073 -68.122 1.00 42.00 76 ALA A N 1
ATOM 607 C CA . ALA A 1 76 ? 27.213 50.902 -68.879 1.00 42.00 76 ALA A CA 1
ATOM 608 C C . ALA A 1 76 ? 28.745 50.790 -69.001 1.00 42.00 76 ALA A C 1
ATOM 610 O O . ALA A 1 76 ? 29.388 51.729 -69.465 1.00 42.00 76 ALA A O 1
ATOM 611 N N . GLN A 1 77 ? 29.310 49.603 -68.743 1.00 33.53 77 GLN A N 1
ATOM 612 C CA . GLN A 1 77 ? 30.529 49.149 -69.421 1.00 33.53 77 GLN A CA 1
ATOM 613 C C . GLN A 1 77 ? 30.429 47.673 -69.832 1.00 33.53 77 GLN A C 1
ATOM 615 O O . GLN A 1 77 ? 30.324 46.752 -69.029 1.00 33.53 77 GLN A O 1
ATOM 620 N N . ASN A 1 78 ? 30.442 47.521 -71.151 1.00 38.56 78 ASN A N 1
ATOM 621 C CA . ASN A 1 78 ? 30.613 46.337 -71.975 1.00 38.56 78 ASN A CA 1
ATOM 622 C C . ASN A 1 78 ? 31.933 45.613 -71.659 1.00 38.56 78 ASN A C 1
ATOM 624 O O . ASN A 1 78 ? 32.951 46.293 -71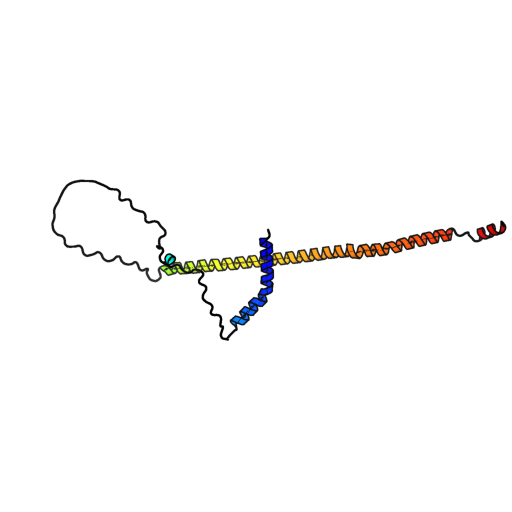.688 1.00 38.56 78 ASN A O 1
ATOM 628 N N . VAL A 1 79 ? 31.936 44.284 -71.466 1.00 33.88 79 VAL A N 1
ATOM 629 C CA . VAL A 1 79 ? 32.986 43.398 -72.015 1.00 33.88 79 VAL A CA 1
ATOM 630 C C . VAL A 1 79 ? 32.425 41.985 -72.234 1.00 33.88 79 VAL A C 1
ATOM 632 O O . VAL A 1 79 ? 31.908 41.337 -71.328 1.00 33.88 79 VAL A O 1
ATOM 635 N N . ASP A 1 80 ? 32.553 41.549 -73.479 1.00 42.91 80 ASP A N 1
ATOM 636 C CA . ASP A 1 80 ? 32.432 40.194 -74.004 1.00 42.91 80 ASP A CA 1
ATOM 637 C C . ASP A 1 80 ? 33.238 39.125 -73.227 1.00 42.91 80 ASP A C 1
ATOM 639 O O . ASP A 1 80 ? 34.313 39.391 -72.697 1.00 42.91 80 ASP A O 1
ATOM 643 N N . GLN A 1 81 ? 32.763 37.878 -73.319 1.00 48.41 81 GLN A N 1
ATOM 644 C CA . GLN A 1 81 ? 33.490 36.616 -73.091 1.00 48.41 81 GLN A CA 1
ATOM 645 C C . GLN A 1 81 ? 33.949 36.280 -71.661 1.00 48.41 81 GLN A C 1
ATOM 647 O O . GLN A 1 81 ? 35.099 36.487 -71.284 1.00 48.41 81 GLN A O 1
ATOM 652 N N . GLN A 1 82 ? 33.139 35.478 -70.963 1.00 32.31 82 GLN A N 1
ATOM 653 C CA . GLN A 1 82 ? 33.705 34.300 -70.303 1.00 32.31 82 GLN A CA 1
ATOM 654 C C . GLN A 1 82 ? 32.694 33.158 -70.218 1.00 32.31 82 GLN A C 1
ATOM 656 O O . GLN A 1 82 ? 31.520 33.346 -69.915 1.00 32.31 82 GLN A O 1
ATOM 661 N N . ALA A 1 83 ? 33.187 31.981 -70.599 1.00 38.66 83 ALA A N 1
ATOM 662 C CA . ALA A 1 83 ? 32.478 30.720 -70.706 1.00 38.66 83 ALA A CA 1
ATOM 663 C C . ALA A 1 83 ? 31.613 30.412 -69.478 1.00 38.66 83 ALA A C 1
ATOM 665 O O . ALA A 1 83 ? 31.961 30.786 -68.360 1.00 38.66 83 ALA A O 1
ATOM 666 N N . MET A 1 84 ? 30.520 29.674 -69.705 1.00 37.91 84 MET A N 1
ATOM 667 C CA . MET A 1 84 ? 29.669 29.135 -68.646 1.00 37.91 84 MET A CA 1
ATOM 668 C C . MET A 1 84 ? 30.523 28.545 -67.520 1.00 37.91 84 MET A C 1
ATOM 670 O O . MET A 1 84 ? 31.253 27.573 -67.728 1.00 37.91 84 MET A O 1
ATOM 674 N N . SER A 1 85 ? 30.426 29.143 -66.334 1.00 36.75 85 SER A N 1
ATOM 675 C CA . SER A 1 85 ? 30.964 28.582 -65.101 1.00 36.75 85 SER A CA 1
ATOM 676 C C . SER A 1 85 ? 30.426 27.155 -64.939 1.00 36.75 85 SER A C 1
ATOM 678 O O . SER A 1 85 ? 29.223 26.945 -65.124 1.00 36.75 85 SER A O 1
ATOM 680 N N . PRO A 1 86 ? 31.271 26.159 -64.622 1.00 45.34 86 PRO A N 1
ATOM 681 C CA . PRO A 1 86 ? 30.805 24.794 -64.437 1.00 45.34 86 PRO A CA 1
ATOM 682 C C . PRO A 1 86 ? 29.810 24.762 -63.273 1.00 45.34 86 PRO A C 1
ATOM 684 O O . PRO A 1 86 ? 30.017 25.403 -62.244 1.00 45.34 86 PRO A O 1
ATOM 687 N N . SER A 1 87 ? 28.716 24.027 -63.463 1.00 47.66 87 SER A N 1
ATOM 688 C CA . SER A 1 87 ? 27.684 23.764 -62.460 1.00 47.66 87 SER A CA 1
ATOM 689 C C . SER A 1 87 ? 28.304 23.409 -61.106 1.00 47.66 87 SER A C 1
ATOM 691 O O . SER A 1 87 ? 29.072 22.448 -61.018 1.00 47.66 87 SER A O 1
ATOM 693 N N . SER A 1 88 ? 27.965 24.182 -60.068 1.00 52.25 88 SER A N 1
ATOM 694 C CA . SER A 1 88 ? 28.406 23.967 -58.688 1.00 52.25 88 SER A CA 1
ATOM 695 C C . SER A 1 88 ? 28.206 22.508 -58.259 1.00 52.25 88 SER A C 1
ATOM 697 O O . SER A 1 88 ? 27.153 21.931 -58.550 1.00 52.25 88 SER A O 1
ATOM 699 N N . PRO A 1 89 ? 29.179 21.896 -57.557 1.00 56.44 89 PRO A N 1
ATOM 700 C CA . PRO A 1 89 ? 29.034 20.537 -57.061 1.00 56.44 89 PRO A CA 1
ATOM 701 C C . PRO A 1 89 ? 27.837 20.488 -56.108 1.00 56.44 89 PRO A C 1
ATOM 703 O O . PRO A 1 89 ? 27.700 21.345 -55.232 1.00 56.44 89 PRO A O 1
ATOM 706 N N . MET A 1 90 ? 26.958 19.501 -56.303 1.00 56.66 90 MET A N 1
ATOM 707 C CA . MET A 1 90 ? 25.861 19.189 -55.387 1.00 56.66 90 MET A CA 1
ATOM 708 C C . MET A 1 90 ? 26.394 19.228 -53.951 1.00 56.66 90 MET A C 1
ATOM 710 O O . MET A 1 90 ? 27.395 18.576 -53.651 1.00 56.66 90 MET A O 1
ATOM 714 N N . GLN A 1 91 ? 25.762 20.038 -53.098 1.00 58.00 91 GLN A N 1
ATOM 715 C CA . GLN A 1 91 ? 26.130 20.195 -51.693 1.00 58.00 91 GLN A CA 1
ATOM 716 C C . GLN A 1 91 ? 26.355 18.812 -51.077 1.00 58.00 91 GLN A C 1
ATOM 718 O O . GLN A 1 91 ? 25.477 17.952 -51.150 1.00 58.00 91 GLN A O 1
ATOM 723 N N . ALA A 1 92 ? 27.546 18.585 -50.520 1.00 59.78 92 ALA A N 1
ATOM 724 C CA . ALA A 1 92 ? 27.873 17.338 -49.853 1.00 59.78 92 ALA A CA 1
ATOM 725 C C . ALA A 1 92 ? 26.812 17.068 -48.779 1.00 59.78 92 ALA A C 1
ATOM 727 O O . ALA A 1 92 ? 26.713 17.801 -47.796 1.00 59.78 92 ALA A O 1
ATOM 728 N N . GLN A 1 93 ? 25.992 16.038 -48.991 1.00 63.69 93 GLN A N 1
ATOM 729 C CA . GLN A 1 93 ? 25.046 15.556 -47.998 1.00 63.69 93 GLN A CA 1
ATOM 730 C C . GLN A 1 93 ? 25.859 15.178 -46.761 1.00 63.69 93 GLN A C 1
ATOM 732 O O . GLN A 1 93 ? 26.651 14.238 -46.807 1.00 63.69 93 GLN A O 1
ATOM 737 N N . TRP A 1 94 ? 25.742 15.964 -45.689 1.00 71.69 94 TRP A N 1
ATOM 738 C CA . TRP A 1 94 ? 26.500 15.715 -44.470 1.00 71.69 94 TRP A CA 1
ATOM 739 C C . TRP A 1 94 ? 26.118 14.335 -43.931 1.00 71.69 94 TRP A C 1
ATOM 741 O O . TRP A 1 94 ? 24.967 14.100 -43.559 1.00 71.69 94 TRP A O 1
ATOM 751 N N . VAL A 1 95 ? 27.083 13.417 -43.919 1.00 70.00 95 VAL A N 1
ATOM 752 C CA . VAL A 1 95 ? 26.950 12.108 -43.284 1.00 70.00 95 VAL A CA 1
ATOM 753 C C . VAL A 1 95 ? 27.822 12.135 -42.030 1.00 70.00 95 VAL A C 1
ATOM 755 O O . VAL A 1 95 ? 29.031 12.347 -42.149 1.00 70.00 95 VAL A O 1
ATOM 758 N N . PRO A 1 96 ? 27.246 11.951 -40.831 1.00 76.31 96 PRO A N 1
ATOM 759 C CA . PRO A 1 96 ? 28.028 11.880 -39.609 1.00 76.31 96 PRO A CA 1
ATOM 760 C C . PRO A 1 96 ? 29.024 10.723 -39.681 1.00 76.31 96 PRO A C 1
ATOM 762 O O . PRO A 1 96 ? 28.669 9.602 -40.052 1.00 76.31 96 PRO A O 1
ATOM 765 N N . THR A 1 97 ? 30.271 10.991 -39.294 1.00 80.56 97 THR A N 1
ATOM 766 C CA . THR A 1 97 ? 31.316 9.970 -39.167 1.00 80.56 97 THR A CA 1
ATOM 767 C C . THR A 1 97 ? 30.866 8.871 -38.201 1.00 80.56 97 THR A C 1
ATOM 769 O O . THR A 1 97 ? 30.205 9.146 -37.196 1.00 80.56 97 THR A O 1
ATOM 772 N N . ALA A 1 98 ? 31.234 7.619 -38.484 1.00 80.56 98 ALA A N 1
ATOM 773 C CA . ALA A 1 98 ? 30.940 6.488 -37.606 1.00 80.56 98 ALA A CA 1
ATOM 774 C C . ALA A 1 98 ? 31.380 6.786 -36.157 1.00 80.56 98 ALA A C 1
ATOM 776 O O . ALA A 1 98 ? 32.511 7.211 -35.925 1.00 80.56 98 ALA A O 1
ATOM 777 N N . GLY A 1 99 ? 30.468 6.598 -35.199 1.00 81.75 99 GLY A N 1
ATOM 778 C CA . GLY A 1 99 ? 30.692 6.874 -33.775 1.00 81.75 99 GLY A CA 1
ATOM 779 C C . GLY A 1 99 ? 30.348 8.294 -33.305 1.00 81.75 99 GLY A C 1
ATOM 780 O O . GLY A 1 99 ? 30.368 8.550 -32.104 1.00 81.75 99 GLY A O 1
ATOM 781 N N . TYR A 1 100 ? 29.962 9.214 -34.201 1.00 86.56 100 TYR A N 1
ATOM 782 C CA . TYR A 1 100 ? 29.584 10.587 -33.824 1.00 86.56 100 TYR A CA 1
ATOM 783 C C . TYR A 1 100 ? 28.432 10.642 -32.800 1.00 86.56 100 TYR A C 1
ATOM 785 O O . TYR A 1 100 ? 28.434 11.480 -31.902 1.00 86.56 100 TYR A O 1
ATOM 793 N N . PHE A 1 101 ? 27.468 9.720 -32.889 1.00 86.56 101 PHE A N 1
ATOM 794 C CA . PHE A 1 101 ? 26.325 9.660 -31.970 1.00 86.56 101 PHE A CA 1
ATOM 795 C C . PHE A 1 101 ? 26.526 8.746 -30.752 1.00 86.56 101 PHE A C 1
ATOM 797 O O . PHE A 1 101 ? 25.689 8.766 -29.849 1.00 86.56 101 PHE A O 1
ATOM 804 N N . ASP A 1 102 ? 27.611 7.971 -30.672 1.00 87.06 102 ASP A N 1
ATOM 805 C CA . ASP A 1 102 ? 27.814 7.000 -29.583 1.00 87.06 102 ASP A CA 1
ATOM 806 C C . ASP A 1 102 ? 27.786 7.638 -28.180 1.00 87.06 102 ASP A C 1
ATOM 808 O O . ASP A 1 102 ? 27.110 7.096 -27.297 1.00 87.06 102 ASP A O 1
ATOM 812 N N . PRO A 1 103 ? 28.398 8.821 -27.941 1.00 86.88 103 PRO A N 1
ATOM 813 C CA . PRO A 1 103 ? 28.311 9.489 -26.642 1.00 86.88 103 PRO A CA 1
ATOM 814 C C . PRO A 1 103 ? 26.879 9.894 -26.268 1.00 86.88 103 PRO A C 1
ATOM 816 O O . PRO A 1 103 ? 26.513 9.866 -25.092 1.00 86.88 103 PRO A O 1
ATOM 819 N N . HIS A 1 104 ? 26.048 10.243 -27.256 1.00 86.94 104 HIS A N 1
ATOM 820 C CA . HIS A 1 104 ? 24.647 10.601 -27.029 1.00 86.94 104 HIS A CA 1
ATOM 821 C C . HIS A 1 104 ? 23.814 9.382 -26.626 1.00 86.94 104 HIS A C 1
ATOM 823 O O . HIS A 1 104 ? 23.011 9.475 -25.696 1.00 86.94 104 HIS A O 1
ATOM 829 N N . PHE A 1 105 ? 24.035 8.230 -27.264 1.00 85.44 105 PHE A N 1
ATOM 830 C CA . PHE A 1 105 ? 23.371 6.982 -26.879 1.00 85.44 105 PHE A CA 1
ATOM 831 C C . PHE A 1 105 ? 23.823 6.488 -25.501 1.00 85.44 105 PHE A C 1
ATOM 833 O O . PHE A 1 105 ? 22.983 6.061 -24.706 1.00 85.44 105 PHE A O 1
ATOM 840 N N . ALA A 1 106 ? 25.113 6.610 -25.178 1.00 84.38 106 ALA A N 1
ATOM 841 C CA . ALA A 1 106 ? 25.640 6.274 -23.857 1.00 84.38 106 ALA A CA 1
ATOM 842 C C . ALA A 1 106 ? 25.033 7.161 -22.754 1.00 84.38 106 ALA A C 1
ATOM 844 O O . ALA A 1 106 ? 24.582 6.652 -21.728 1.00 84.38 106 ALA A O 1
ATOM 845 N N . ASN A 1 107 ? 24.946 8.475 -22.985 1.00 88.25 107 ASN A N 1
ATOM 846 C CA . ASN A 1 107 ? 24.312 9.407 -22.051 1.00 88.25 107 ASN A CA 1
ATOM 847 C C . ASN A 1 107 ? 22.819 9.090 -21.870 1.00 88.25 107 ASN A C 1
ATOM 849 O O . ASN A 1 107 ? 22.322 9.023 -20.747 1.00 88.25 107 ASN A O 1
ATOM 853 N N . MET A 1 108 ? 22.111 8.795 -22.962 1.00 85.62 108 MET A N 1
ATOM 854 C CA . MET A 1 108 ? 20.701 8.423 -22.897 1.00 85.62 108 MET A CA 1
ATOM 855 C C . MET A 1 108 ? 20.484 7.134 -22.088 1.00 85.62 108 MET A C 1
ATOM 857 O O . MET A 1 108 ? 19.599 7.103 -21.233 1.00 85.62 108 MET A O 1
ATOM 861 N N . GLN A 1 109 ? 21.312 6.102 -22.284 1.00 82.94 109 GLN A N 1
ATOM 862 C CA . GLN A 1 109 ? 21.247 4.875 -21.478 1.00 82.94 109 GLN A CA 1
ATOM 863 C C . GLN A 1 109 ? 21.531 5.129 -19.997 1.00 82.94 109 GLN A C 1
ATOM 865 O O . GLN A 1 109 ? 20.811 4.601 -19.151 1.00 82.94 109 GLN A O 1
ATOM 870 N N . GLN A 1 110 ? 22.533 5.949 -19.672 1.00 84.00 110 GLN A N 1
ATOM 871 C CA . GLN A 1 110 ? 22.853 6.273 -18.281 1.00 84.00 110 GLN A CA 1
ATOM 872 C C . GLN A 1 110 ? 21.739 7.079 -17.613 1.00 84.00 110 GLN A C 1
ATOM 874 O O . GLN A 1 110 ? 21.320 6.737 -16.513 1.00 84.00 110 GLN A O 1
ATOM 879 N N . ASN A 1 111 ? 21.210 8.107 -18.275 1.00 89.69 111 ASN A N 1
ATOM 880 C CA . ASN A 1 111 ? 20.138 8.933 -17.721 1.00 89.69 111 ASN A CA 1
ATOM 881 C C . ASN A 1 111 ? 18.865 8.108 -17.463 1.00 89.69 111 ASN A C 1
ATOM 883 O O . ASN A 1 111 ? 18.255 8.204 -16.398 1.00 89.69 111 ASN A O 1
ATOM 887 N N . ILE A 1 112 ? 18.497 7.245 -18.415 1.00 83.75 112 ILE A N 1
ATOM 888 C CA . ILE A 1 112 ? 17.356 6.341 -18.258 1.00 83.75 112 ILE A CA 1
ATOM 889 C C . ILE A 1 112 ? 17.620 5.348 -17.117 1.00 83.75 112 ILE A C 1
ATOM 891 O O . ILE A 1 112 ? 16.767 5.195 -16.245 1.00 83.75 112 ILE A O 1
ATOM 895 N N . GLY A 1 113 ? 18.804 4.729 -17.072 1.00 83.69 113 GLY A N 1
ATOM 896 C CA . GLY A 1 113 ? 19.189 3.805 -16.000 1.00 83.69 113 GLY A CA 1
ATOM 897 C C . GLY A 1 113 ? 19.121 4.450 -14.614 1.00 83.69 113 GLY A C 1
ATOM 898 O O . GLY A 1 113 ? 18.445 3.940 -13.724 1.00 83.69 113 GLY A O 1
ATOM 899 N N . HIS A 1 114 ? 19.714 5.635 -14.458 1.00 86.19 114 HIS A N 1
ATOM 900 C CA . HIS A 1 114 ? 19.700 6.376 -13.198 1.00 86.19 114 HIS A CA 1
ATOM 901 C C . HIS A 1 114 ? 18.293 6.781 -12.752 1.00 86.19 114 HIS A C 1
ATOM 903 O O . HIS A 1 114 ? 17.998 6.724 -11.556 1.00 86.19 114 HIS A O 1
ATOM 909 N N . GLN A 1 115 ? 17.405 7.158 -13.678 1.00 83.44 115 GLN A N 1
ATOM 910 C CA . GLN A 1 115 ? 16.012 7.441 -13.326 1.00 83.44 115 GLN A CA 1
ATOM 911 C C . GLN A 1 115 ? 15.282 6.197 -12.816 1.00 83.44 115 GLN A C 1
ATOM 913 O O . GLN A 1 115 ? 14.558 6.289 -11.823 1.00 83.44 115 GLN A O 1
ATOM 918 N N . PHE A 1 116 ? 15.488 5.038 -13.448 1.00 83.44 116 PHE A N 1
ATOM 919 C CA . PHE A 1 116 ? 14.867 3.789 -13.004 1.00 83.44 116 PHE A CA 1
ATOM 920 C C . PHE A 1 116 ? 15.391 3.330 -11.644 1.00 83.44 116 PHE A C 1
ATOM 922 O O . PHE A 1 116 ? 14.586 2.976 -10.779 1.00 83.44 116 PHE A O 1
ATOM 929 N N . ASP A 1 117 ? 16.701 3.399 -11.418 1.00 86.19 117 ASP A N 1
ATOM 930 C CA . ASP A 1 117 ? 17.301 3.017 -10.137 1.00 86.19 117 ASP A CA 1
ATOM 931 C C . ASP A 1 117 ? 16.848 3.949 -9.006 1.00 86.19 117 ASP A C 1
ATOM 933 O O . ASP A 1 117 ? 16.480 3.496 -7.916 1.00 86.19 117 ASP A O 1
ATOM 937 N N . CYS A 1 118 ? 16.794 5.257 -9.269 1.00 90.62 118 CYS A N 1
ATOM 938 C CA . CYS A 1 118 ? 16.323 6.235 -8.292 1.00 90.62 118 CYS A CA 1
ATOM 939 C C . CYS A 1 118 ? 14.835 6.024 -7.959 1.00 90.62 118 CYS A C 1
ATOM 941 O O . CYS A 1 118 ? 14.463 5.978 -6.782 1.00 90.62 118 CYS A O 1
ATOM 943 N N . LEU A 1 119 ? 13.990 5.793 -8.971 1.00 92.56 119 LEU A N 1
ATOM 944 C CA . LEU A 1 119 ? 12.568 5.492 -8.787 1.00 92.56 119 LEU A CA 1
ATOM 945 C C . LEU A 1 119 ? 12.350 4.192 -7.999 1.00 92.56 119 LEU A C 1
ATOM 947 O O . LEU A 1 119 ? 11.518 4.146 -7.089 1.00 92.56 119 LEU A O 1
ATOM 951 N N . ALA A 1 120 ? 13.103 3.137 -8.316 1.00 88.94 120 ALA A N 1
ATOM 952 C CA . ALA A 1 120 ? 13.018 1.859 -7.615 1.00 88.94 120 ALA A CA 1
ATOM 953 C C . ALA A 1 120 ? 13.390 2.012 -6.133 1.00 88.94 120 ALA A C 1
ATOM 955 O O . ALA A 1 120 ? 12.665 1.538 -5.253 1.00 88.94 120 ALA A O 1
ATOM 956 N N . THR A 1 121 ? 14.469 2.744 -5.855 1.00 93.56 121 THR A N 1
ATOM 957 C CA . THR A 1 121 ? 14.933 3.010 -4.488 1.00 93.56 121 THR A CA 1
ATOM 958 C C . THR A 1 121 ? 13.917 3.855 -3.712 1.00 93.56 121 THR A C 1
ATOM 960 O O . THR A 1 121 ? 13.620 3.565 -2.549 1.00 93.56 121 THR A O 1
ATOM 963 N N . GLN A 1 122 ? 13.310 4.854 -4.360 1.00 92.94 122 GLN A N 1
ATOM 964 C CA . GLN A 1 122 ? 12.256 5.677 -3.768 1.00 92.94 122 GLN A CA 1
ATOM 965 C C . GLN A 1 122 ? 11.017 4.846 -3.410 1.00 92.94 122 GLN A C 1
ATOM 967 O O . GLN A 1 122 ? 10.516 4.941 -2.285 1.00 92.94 122 GLN A O 1
ATOM 972 N N . MET A 1 123 ? 10.534 4.001 -4.326 1.00 90.62 123 MET A N 1
ATOM 973 C CA . MET A 1 123 ? 9.393 3.124 -4.044 1.00 90.62 123 MET A CA 1
ATOM 974 C C . MET A 1 123 ? 9.702 2.127 -2.928 1.00 90.62 123 MET A C 1
ATOM 976 O O . MET A 1 123 ? 8.846 1.874 -2.078 1.00 90.62 123 MET A O 1
ATOM 980 N N . GLN A 1 124 ? 10.920 1.582 -2.894 1.00 91.50 124 GLN A N 1
ATOM 981 C CA . GLN A 1 124 ? 11.337 0.665 -1.839 1.00 91.50 124 GLN A CA 1
ATOM 982 C C . GLN A 1 124 ? 11.305 1.344 -0.467 1.00 91.50 124 GLN A C 1
ATOM 984 O O . GLN A 1 124 ? 10.735 0.787 0.474 1.00 91.50 124 GLN A O 1
ATOM 989 N N . GLN A 1 125 ? 11.849 2.559 -0.350 1.00 92.00 125 GLN A N 1
ATOM 990 C CA . GLN A 1 125 ? 11.777 3.329 0.892 1.00 92.00 125 GLN A CA 1
ATOM 991 C C . GLN A 1 125 ? 10.325 3.627 1.268 1.00 92.00 125 GLN A C 1
ATOM 993 O O . GLN A 1 125 ? 9.915 3.359 2.396 1.00 92.00 125 GLN A O 1
ATOM 998 N N . GLN A 1 126 ? 9.509 4.089 0.319 1.00 92.38 126 GLN A N 1
ATOM 999 C CA . GLN A 1 126 ? 8.101 4.394 0.570 1.00 92.38 126 GLN A CA 1
ATOM 1000 C C . GLN A 1 126 ? 7.320 3.172 1.075 1.00 92.38 126 GLN A C 1
ATOM 1002 O O . GLN A 1 126 ? 6.537 3.286 2.021 1.00 92.38 126 GLN A O 1
ATOM 1007 N N . LEU A 1 127 ? 7.529 1.999 0.472 1.00 91.44 127 LEU A N 1
ATOM 1008 C CA . LEU A 1 127 ? 6.906 0.753 0.917 1.00 91.44 127 LEU A CA 1
ATOM 1009 C C . LEU A 1 127 ? 7.369 0.367 2.319 1.00 91.44 127 LEU A C 1
ATOM 1011 O O . LEU A 1 127 ? 6.534 0.006 3.147 1.00 91.44 127 LEU A O 1
ATOM 1015 N N . ASN A 1 128 ? 8.662 0.494 2.606 1.00 94.31 128 ASN A N 1
ATOM 1016 C CA . ASN A 1 128 ? 9.216 0.161 3.914 1.00 94.31 128 ASN A CA 1
ATOM 1017 C C . ASN A 1 128 ? 8.642 1.077 5.015 1.00 94.31 128 ASN A C 1
ATOM 1019 O O . ASN A 1 128 ? 8.163 0.595 6.044 1.00 94.31 128 ASN A O 1
ATOM 1023 N N . LEU A 1 129 ? 8.551 2.389 4.752 1.00 93.19 129 LEU A N 1
ATOM 1024 C CA . LEU A 1 129 ? 7.892 3.345 5.651 1.00 93.19 129 LEU A CA 1
ATOM 1025 C C . LEU A 1 129 ? 6.399 3.042 5.827 1.00 93.19 129 LEU A C 1
ATOM 1027 O O . LEU A 1 129 ? 5.878 3.121 6.942 1.00 93.19 129 LEU A O 1
ATOM 1031 N N . ARG A 1 130 ? 5.689 2.692 4.747 1.00 90.19 130 ARG A N 1
ATOM 1032 C CA . ARG A 1 130 ? 4.269 2.316 4.826 1.00 90.19 130 ARG A CA 1
ATOM 1033 C C . ARG A 1 130 ? 4.062 1.049 5.649 1.00 90.19 130 ARG A C 1
ATOM 1035 O O . ARG A 1 130 ? 3.097 0.986 6.407 1.00 90.19 130 ARG A O 1
ATOM 1042 N N . PHE A 1 131 ? 4.940 0.058 5.517 1.00 91.56 131 PHE A N 1
ATOM 1043 C CA . PHE A 1 131 ? 4.884 -1.165 6.316 1.00 91.56 131 PHE A CA 1
ATOM 1044 C C . PHE A 1 131 ? 5.146 -0.891 7.796 1.00 91.56 131 PHE A C 1
ATOM 1046 O O . PHE A 1 131 ? 4.370 -1.354 8.631 1.00 91.56 131 PHE A O 1
ATOM 1053 N N . GLN A 1 132 ? 6.164 -0.090 8.127 1.00 89.69 132 GLN A N 1
ATOM 1054 C CA . GLN A 1 132 ? 6.421 0.298 9.517 1.00 89.69 132 GLN A CA 1
ATOM 1055 C C . GLN A 1 132 ? 5.237 1.044 10.135 1.00 89.69 132 GLN A C 1
ATOM 1057 O O . GLN A 1 132 ? 4.776 0.660 11.208 1.00 89.69 132 GLN A O 1
ATOM 1062 N N . ASN A 1 133 ? 4.694 2.048 9.439 1.00 92.38 133 ASN A N 1
ATOM 1063 C CA . ASN A 1 133 ? 3.540 2.803 9.933 1.00 92.38 133 ASN A CA 1
ATOM 1064 C C . ASN A 1 133 ? 2.315 1.910 10.136 1.00 92.38 133 ASN A C 1
ATOM 1066 O O . ASN A 1 133 ? 1.647 2.008 11.160 1.00 92.38 133 ASN A O 1
ATOM 1070 N N . ARG A 1 134 ? 2.032 1.001 9.193 1.00 87.75 134 ARG A N 1
ATOM 1071 C CA . ARG A 1 134 ? 0.892 0.085 9.322 1.00 87.75 134 ARG A CA 1
ATOM 1072 C C . ARG A 1 134 ? 1.074 -0.882 10.493 1.00 87.75 134 ARG A C 1
ATOM 1074 O O . ARG A 1 134 ? 0.106 -1.161 11.188 1.00 87.75 134 ARG A O 1
ATOM 1081 N N . ASN A 1 135 ? 2.293 -1.366 10.731 1.00 85.81 135 ASN A N 1
ATOM 1082 C CA . ASN A 1 135 ? 2.585 -2.245 11.863 1.00 85.81 135 ASN A CA 1
ATOM 1083 C C . ASN A 1 135 ? 2.416 -1.514 13.207 1.00 85.81 135 ASN A C 1
ATOM 1085 O O . ASN A 1 135 ? 1.771 -2.033 14.113 1.00 85.81 135 ASN A O 1
ATOM 1089 N N . GLN A 1 136 ? 2.920 -0.280 13.312 1.00 87.25 136 GLN A N 1
ATOM 1090 C CA . GLN A 1 136 ? 2.720 0.556 14.502 1.00 87.25 136 GLN A CA 1
ATOM 1091 C C . GLN A 1 136 ? 1.237 0.881 14.722 1.00 87.25 136 GLN A C 1
ATOM 1093 O O . GLN A 1 136 ? 0.740 0.758 15.839 1.00 87.25 136 GLN A O 1
ATOM 1098 N N . GLN A 1 137 ? 0.504 1.221 13.657 1.00 89.06 137 GLN A N 1
ATOM 1099 C CA . GLN A 1 137 ? -0.934 1.475 13.727 1.00 89.06 137 GLN A CA 1
ATOM 1100 C C . GLN A 1 137 ? -1.707 0.227 14.170 1.00 89.06 137 GLN A C 1
ATOM 1102 O O . GLN A 1 137 ? -2.604 0.332 15.001 1.00 89.06 137 GLN A O 1
ATOM 1107 N N . PHE A 1 138 ? -1.355 -0.949 13.644 1.00 89.25 138 PHE A N 1
ATOM 1108 C CA . PHE A 1 138 ? -1.985 -2.211 14.022 1.00 89.25 138 PHE A CA 1
ATOM 1109 C C . PHE A 1 138 ? -1.731 -2.550 15.492 1.00 89.25 138 PHE A C 1
ATOM 1111 O O . PHE A 1 138 ? -2.672 -2.882 16.206 1.00 89.25 138 PHE A O 1
ATOM 1118 N N . GLN A 1 139 ? -0.495 -2.397 15.976 1.00 84.94 139 GLN A N 1
ATOM 1119 C CA . GLN A 1 139 ? -0.191 -2.591 17.396 1.00 84.94 139 GLN A CA 1
ATOM 1120 C C . GLN A 1 139 ? -0.947 -1.601 18.285 1.00 84.94 139 GLN A C 1
ATOM 1122 O O . GLN A 1 139 ? -1.549 -2.018 19.270 1.00 84.94 139 GLN A O 1
ATOM 1127 N N . GLY A 1 140 ? -0.986 -0.317 17.916 1.00 87.31 140 GLY A N 1
ATOM 1128 C CA . GLY A 1 140 ? -1.740 0.693 18.660 1.00 87.31 140 GLY A CA 1
ATOM 1129 C C . GLY A 1 140 ? -3.241 0.396 18.695 1.00 87.31 140 GLY A C 1
ATOM 1130 O O . GLY A 1 140 ? -3.871 0.506 19.744 1.00 87.31 140 GLY A O 1
ATOM 1131 N N . GLN A 1 141 ? -3.810 -0.046 17.571 1.00 87.44 141 GLN A N 1
ATOM 1132 C CA . GLN A 1 141 ? -5.225 -0.397 17.475 1.00 87.44 141 GLN A CA 1
ATOM 1133 C C . GLN A 1 141 ? -5.563 -1.669 18.257 1.00 87.44 141 GLN A C 1
ATOM 1135 O O . GLN A 1 141 ? -6.608 -1.716 18.901 1.00 87.44 141 GLN A O 1
ATOM 1140 N N . LEU A 1 142 ? -4.688 -2.679 18.241 1.00 86.56 142 LEU A N 1
ATOM 1141 C CA . LEU A 1 142 ? -4.847 -3.858 19.088 1.00 86.56 142 LEU A CA 1
ATOM 1142 C C . LEU A 1 142 ? -4.800 -3.477 20.564 1.00 86.56 142 LEU A C 1
ATOM 1144 O O . LEU A 1 142 ? -5.686 -3.881 21.310 1.00 86.56 142 LEU A O 1
ATOM 1148 N N . ASN A 1 143 ? -3.820 -2.671 20.978 1.00 87.19 143 ASN A N 1
ATOM 1149 C CA . ASN A 1 143 ? -3.672 -2.279 22.376 1.00 87.19 143 ASN A CA 1
ATOM 1150 C C . ASN A 1 143 ? -4.897 -1.488 22.867 1.00 87.19 143 ASN A C 1
ATOM 1152 O O . ASN A 1 143 ? -5.515 -1.861 23.861 1.00 87.19 143 ASN A O 1
ATOM 1156 N N . ALA A 1 144 ? -5.335 -0.487 22.096 1.00 88.06 144 ALA A N 1
ATOM 1157 C CA . ALA A 1 144 ? -6.557 0.265 22.383 1.00 88.06 144 ALA A CA 1
ATOM 1158 C C . ALA A 1 144 ? -7.816 -0.624 22.353 1.00 88.06 144 ALA A C 1
ATOM 1160 O O . ALA A 1 144 ? -8.740 -0.439 23.147 1.00 88.06 144 ALA A O 1
ATOM 1161 N N . GLY A 1 145 ? -7.862 -1.609 21.452 1.00 86.19 145 GLY A N 1
ATOM 1162 C CA . GLY A 1 145 ? -8.941 -2.589 21.366 1.00 86.19 145 GLY A CA 1
ATOM 1163 C C . GLY A 1 145 ? -9.028 -3.469 22.613 1.00 86.19 145 GLY A C 1
ATOM 1164 O O . GLY A 1 145 ? -10.120 -3.649 23.152 1.00 86.19 145 GLY A O 1
ATOM 1165 N N . PHE A 1 146 ? -7.892 -3.959 23.113 1.00 89.06 146 PHE A N 1
ATOM 1166 C CA . PHE A 1 146 ? -7.827 -4.733 24.353 1.00 89.06 146 PHE A CA 1
ATOM 1167 C C . PHE A 1 146 ? -8.208 -3.898 25.577 1.00 89.06 146 PHE A C 1
ATOM 1169 O O . PHE A 1 146 ? -8.976 -4.374 26.412 1.00 89.06 146 PHE A O 1
ATOM 1176 N N . GLU A 1 147 ? -7.750 -2.649 25.665 1.00 87.31 147 GLU A N 1
ATOM 1177 C CA . GLU A 1 147 ? -8.150 -1.726 26.736 1.00 87.31 147 GLU A CA 1
ATOM 1178 C C . GLU A 1 147 ?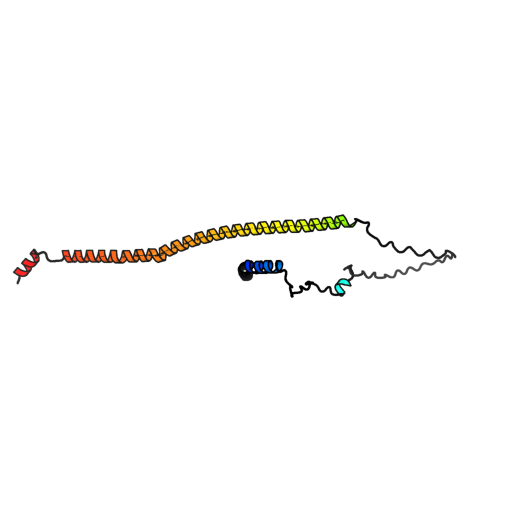 -9.663 -1.461 26.718 1.00 87.31 147 GLU A C 1
ATOM 1180 O O . GLU A 1 147 ? -10.334 -1.569 27.747 1.00 87.31 147 GLU A O 1
ATOM 1185 N N . THR A 1 148 ? -10.223 -1.189 25.536 1.00 89.44 148 THR A N 1
ATOM 1186 C CA . THR A 1 148 ? -11.664 -0.956 25.356 1.00 89.44 148 THR A CA 1
ATOM 1187 C C . THR A 1 148 ? -12.476 -2.201 25.700 1.00 89.44 148 THR A C 1
ATOM 1189 O O . THR A 1 148 ? -13.509 -2.105 26.361 1.00 89.44 148 THR A O 1
ATOM 1192 N N . PHE A 1 149 ? -12.012 -3.381 25.291 1.00 90.38 149 PHE A N 1
ATOM 1193 C CA . PHE A 1 149 ? -12.648 -4.648 25.640 1.00 90.38 149 PHE A CA 1
ATOM 1194 C C . PHE A 1 149 ? -12.609 -4.903 27.151 1.00 90.38 149 PHE A C 1
ATOM 1196 O O . PHE A 1 149 ? -13.628 -5.274 27.732 1.00 90.38 149 PHE A O 1
ATOM 1203 N N . GLY A 1 150 ? -11.471 -4.646 27.800 1.00 87.19 150 GLY A N 1
ATOM 1204 C CA . GLY A 1 150 ? -11.330 -4.752 29.252 1.00 87.19 150 GLY A CA 1
ATOM 1205 C C . GLY A 1 150 ? -12.306 -3.836 29.995 1.00 87.19 150 GLY A C 1
ATOM 1206 O O . GLY A 1 150 ? -13.027 -4.294 30.882 1.00 87.19 150 GLY A O 1
ATOM 1207 N N . GLN A 1 151 ? -12.403 -2.572 29.575 1.00 89.56 151 GLN A N 1
ATOM 1208 C CA . GLN A 1 151 ? -13.401 -1.617 30.075 1.00 89.56 151 GLN A CA 1
ATOM 1209 C 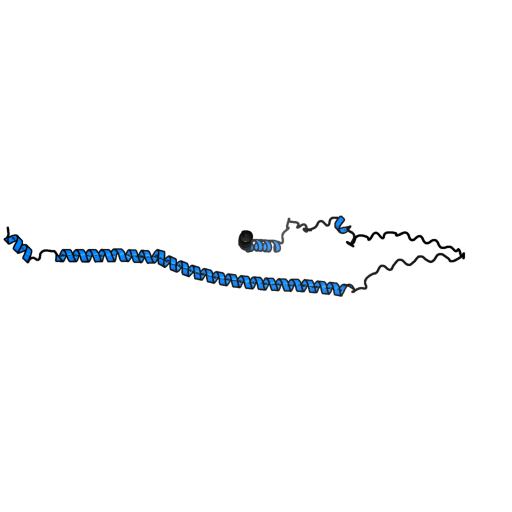C . GLN A 1 151 ? -14.825 -2.145 29.871 1.00 89.56 151 GLN A C 1
ATOM 1211 O O . GLN A 1 151 ? -15.636 -2.159 30.795 1.00 89.56 151 GLN A O 1
ATOM 1216 N N . GLN A 1 152 ? -15.125 -2.649 28.674 1.00 91.06 152 GLN A N 1
ATOM 1217 C CA . GLN A 1 152 ? -16.453 -3.141 28.339 1.00 91.06 152 GLN A CA 1
ATOM 1218 C C . GLN A 1 152 ? -16.845 -4.371 29.166 1.00 91.06 152 GLN A C 1
ATOM 1220 O O . GLN A 1 152 ? -17.985 -4.448 29.622 1.00 91.06 152 GLN A O 1
ATOM 1225 N N . LEU A 1 153 ? -15.919 -5.304 29.407 1.00 85.31 153 LEU A N 1
ATOM 1226 C CA . LEU A 1 153 ? -16.127 -6.415 30.337 1.00 85.31 153 LEU A CA 1
ATOM 1227 C C . LEU A 1 153 ? -16.379 -5.908 31.757 1.00 85.31 153 LEU A C 1
ATOM 1229 O O . LEU A 1 153 ? -17.298 -6.386 32.426 1.00 85.31 153 LEU A O 1
ATOM 1233 N N . HIS A 1 154 ? -15.602 -4.923 32.210 1.00 83.75 154 HIS A N 1
ATOM 1234 C CA . HIS A 1 154 ? -15.756 -4.372 33.550 1.00 83.75 154 HIS A CA 1
ATOM 1235 C C . HIS A 1 154 ? -17.147 -3.743 33.748 1.00 83.75 154 HIS A C 1
ATOM 1237 O O . HIS A 1 154 ? -17.856 -4.061 34.705 1.00 83.75 154 HIS A O 1
ATOM 1243 N N . THR A 1 155 ? -17.582 -2.918 32.795 1.00 86.31 155 THR A N 1
ATOM 1244 C CA . THR A 1 155 ? -18.876 -2.226 32.844 1.00 86.31 155 THR A CA 1
ATOM 1245 C C . THR A 1 155 ? -20.062 -3.153 32.585 1.00 86.31 155 THR A C 1
ATOM 1247 O O . THR A 1 155 ? -21.074 -3.050 33.266 1.00 86.31 155 THR A O 1
ATOM 1250 N N . LYS A 1 156 ? -19.992 -4.047 31.590 1.00 81.94 156 LYS A N 1
ATOM 1251 C CA . LYS A 1 156 ? -21.165 -4.842 31.179 1.00 81.94 156 LYS A CA 1
ATOM 1252 C C . LYS A 1 156 ? -21.327 -6.151 31.932 1.00 81.94 156 LYS A C 1
ATOM 1254 O O . LYS A 1 156 ? -22.449 -6.632 32.034 1.00 81.94 156 LYS A O 1
ATOM 1259 N N . MET A 1 157 ? -20.238 -6.743 32.413 1.00 80.50 157 MET A N 1
ATOM 1260 C CA . MET A 1 157 ? -20.283 -8.050 33.073 1.00 80.50 157 MET A CA 1
ATOM 1261 C C . MET A 1 157 ? -20.023 -7.912 34.571 1.00 80.50 157 MET A C 1
ATOM 1263 O O . MET A 1 157 ? -20.816 -8.393 35.374 1.00 80.50 157 MET A O 1
ATOM 1267 N N . TYR A 1 158 ? -18.949 -7.219 34.960 1.00 82.62 158 TYR A N 1
ATOM 1268 C CA . TYR A 1 158 ? -18.540 -7.147 36.366 1.00 82.62 158 TYR A CA 1
ATOM 1269 C C . TYR A 1 158 ? -19.444 -6.257 37.220 1.00 82.62 158 TYR A C 1
ATOM 1271 O O . TYR A 1 158 ? -19.846 -6.685 38.300 1.00 82.62 158 TYR A O 1
ATOM 1279 N N . GLN A 1 159 ? -19.791 -5.050 36.759 1.00 82.44 159 GLN A N 1
ATOM 1280 C CA . GLN A 1 159 ? -20.677 -4.152 37.512 1.00 82.44 159 GLN A CA 1
ATOM 1281 C C . GLN A 1 159 ? -22.046 -4.788 37.806 1.00 82.44 159 GLN A C 1
ATOM 1283 O O . GLN A 1 159 ? -22.392 -4.880 38.983 1.00 82.44 159 GLN A O 1
ATOM 1288 N N . PRO A 1 160 ? -22.801 -5.306 36.815 1.00 83.56 160 PRO A N 1
ATOM 1289 C CA . PRO A 1 160 ? -24.100 -5.916 37.081 1.00 83.56 160 PRO A CA 1
ATOM 1290 C C . PRO A 1 160 ? -23.997 -7.150 37.973 1.00 83.56 160 PRO A C 1
ATOM 1292 O O . PRO A 1 160 ? -24.856 -7.351 38.824 1.00 83.56 160 PRO A O 1
ATOM 1295 N N . LEU A 1 161 ? -22.938 -7.952 37.820 1.00 85.50 161 LEU A N 1
ATOM 1296 C CA . LEU A 1 161 ? -22.694 -9.113 38.673 1.00 85.50 161 LEU A CA 1
ATOM 1297 C C . LEU A 1 161 ? -22.442 -8.700 40.131 1.00 85.50 161 LEU A C 1
ATOM 1299 O O . LEU A 1 161 ? -23.053 -9.261 41.038 1.00 85.50 161 LEU A O 1
ATOM 1303 N N . MET A 1 162 ? -21.596 -7.692 40.368 1.00 79.06 162 MET A N 1
ATOM 1304 C CA . MET A 1 162 ? -21.353 -7.141 41.709 1.00 79.06 162 MET A CA 1
ATOM 1305 C C . MET A 1 162 ? -22.627 -6.555 42.319 1.00 79.06 162 MET A C 1
ATOM 1307 O O . MET A 1 162 ? -22.952 -6.856 43.466 1.00 79.06 162 MET A O 1
ATOM 1311 N N . THR A 1 163 ? -23.390 -5.778 41.551 1.00 82.25 163 THR A N 1
ATOM 1312 C CA . THR A 1 163 ? -24.669 -5.217 42.004 1.00 82.25 163 THR A CA 1
ATOM 1313 C C . THR A 1 163 ? -25.689 -6.318 42.306 1.00 82.25 163 THR A C 1
ATOM 1315 O O . THR A 1 163 ? -26.371 -6.271 43.329 1.00 82.25 163 THR A O 1
ATOM 1318 N N . SER A 1 164 ? -25.751 -7.356 41.468 1.00 77.38 164 SER A N 1
ATOM 1319 C CA . SER A 1 164 ? -26.624 -8.512 41.675 1.00 77.38 164 SER A CA 1
ATOM 1320 C C . SER A 1 164 ? -26.242 -9.335 42.901 1.00 77.38 164 SER A C 1
ATOM 1322 O O . SER A 1 164 ? -27.118 -9.993 43.449 1.00 77.38 164 SER A O 1
ATOM 1324 N N . MET A 1 165 ? -24.976 -9.337 43.325 1.00 77.25 165 MET A N 1
ATOM 1325 C CA . MET A 1 165 ? -24.552 -10.006 44.560 1.00 77.25 165 MET A CA 1
ATOM 1326 C C . MET A 1 165 ? -24.748 -9.125 45.800 1.00 77.25 165 MET A C 1
ATOM 1328 O O . MET A 1 165 ? -25.069 -9.642 46.868 1.00 77.25 165 MET A O 1
ATOM 1332 N N . GLN A 1 166 ? -24.622 -7.802 45.672 1.00 76.06 166 GLN A N 1
ATOM 1333 C CA . GLN A 1 166 ? -24.837 -6.868 46.784 1.00 76.06 166 GLN A CA 1
ATOM 1334 C C . GLN A 1 166 ? -26.311 -6.738 47.180 1.00 76.06 166 GLN A C 1
ATOM 1336 O O . GLN A 1 166 ? -26.614 -6.721 48.371 1.00 76.06 166 GLN A O 1
ATOM 1341 N N . ASN A 1 167 ? -27.234 -6.700 46.216 1.00 72.56 167 ASN A N 1
ATOM 1342 C CA . ASN A 1 167 ? -28.671 -6.587 46.490 1.00 72.56 167 ASN A CA 1
ATOM 1343 C C . ASN A 1 167 ? -29.228 -7.690 47.420 1.00 72.56 167 ASN A C 1
ATOM 1345 O O . ASN A 1 167 ? -29.86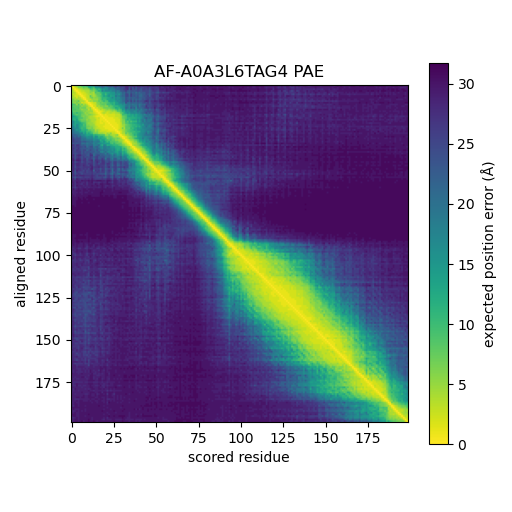4 -7.346 48.417 1.00 72.56 167 ASN A O 1
ATOM 1349 N N . PRO A 1 168 ? -28.989 -8.995 47.177 1.00 72.88 168 PRO A N 1
ATOM 1350 C CA . PRO A 1 168 ? -29.451 -10.046 48.076 1.00 72.88 168 PRO A CA 1
ATOM 1351 C C . PRO A 1 168 ? -28.696 -10.043 49.406 1.00 72.88 168 PRO A C 1
ATOM 1353 O O . PRO A 1 168 ? -29.300 -10.348 50.423 1.00 72.88 168 PRO A O 1
ATOM 1356 N N . GLN A 1 169 ? -27.415 -9.658 49.454 1.00 67.56 169 GLN A N 1
ATOM 1357 C CA . GLN A 1 169 ? -26.694 -9.550 50.729 1.00 67.56 169 GLN A CA 1
ATOM 1358 C C . GLN A 1 169 ? -27.261 -8.447 51.627 1.00 67.56 169 GLN A C 1
ATOM 1360 O O . GLN A 1 169 ? -27.411 -8.671 52.828 1.00 67.56 169 GLN A O 1
ATOM 1365 N N . GLN A 1 170 ? -27.599 -7.286 51.061 1.00 68.06 170 GLN A N 1
ATOM 1366 C CA . GLN A 1 170 ? -28.228 -6.193 51.806 1.00 68.06 170 GLN A CA 1
ATOM 1367 C C . GLN A 1 170 ? -29.667 -6.528 52.203 1.00 68.06 170 GLN A C 1
ATOM 1369 O O . GLN A 1 170 ? -30.051 -6.260 53.337 1.00 68.06 170 GLN A O 1
ATOM 1374 N N . GLY A 1 171 ? -30.432 -7.165 51.309 1.00 72.56 171 GLY A N 1
ATOM 1375 C CA . GLY A 1 171 ? -31.772 -7.667 51.620 1.00 72.56 171 GLY A CA 1
ATOM 1376 C C . GLY A 1 171 ? -31.749 -8.670 52.771 1.00 72.56 171 GLY A C 1
ATOM 1377 O O . GLY A 1 171 ? -32.441 -8.479 53.761 1.00 72.56 171 GLY A O 1
ATOM 1378 N N . LEU A 1 172 ? -30.855 -9.663 52.711 1.00 74.56 172 LEU A N 1
ATOM 1379 C CA . LEU A 1 172 ? -30.691 -10.654 53.777 1.00 74.56 172 LEU A CA 1
ATOM 1380 C C . LEU A 1 172 ? -30.222 -10.027 55.097 1.00 74.56 172 LEU A C 1
ATOM 1382 O O . LEU A 1 172 ? -30.694 -10.436 56.150 1.00 74.56 172 LEU A O 1
ATOM 1386 N N . HIS A 1 173 ? -29.331 -9.031 55.073 1.00 74.31 173 HIS A N 1
ATOM 1387 C CA . HIS A 1 173 ? -28.938 -8.320 56.298 1.00 74.31 173 HIS A CA 1
ATOM 1388 C C . HIS A 1 173 ? -30.096 -7.513 56.895 1.00 74.31 173 HIS A C 1
ATOM 1390 O O . HIS A 1 173 ? -30.265 -7.509 58.114 1.00 74.31 173 HIS A O 1
ATOM 1396 N N . GLY A 1 174 ? -30.901 -6.855 56.057 1.00 75.56 174 GLY A N 1
ATOM 1397 C CA . GLY A 1 174 ? -32.101 -6.140 56.493 1.00 75.56 174 GLY A CA 1
ATOM 1398 C C . GLY A 1 174 ? -33.152 -7.080 57.080 1.00 75.56 174 GLY A C 1
ATOM 1399 O O . GLY A 1 174 ? -33.697 -6.800 58.145 1.00 75.56 174 GLY A O 1
ATOM 1400 N N . ASP A 1 175 ? -33.371 -8.226 56.439 1.00 73.00 175 ASP A N 1
ATOM 1401 C CA . ASP A 1 175 ? -34.312 -9.247 56.897 1.00 73.00 175 ASP A CA 1
ATOM 1402 C C . ASP A 1 175 ? -33.848 -9.897 58.208 1.00 73.00 175 ASP A C 1
ATOM 1404 O O . ASP A 1 175 ? -34.658 -10.091 59.112 1.00 73.00 175 ASP A O 1
ATOM 1408 N N . ILE A 1 176 ? -32.547 -10.169 58.367 1.00 78.38 176 ILE A N 1
ATOM 1409 C CA . ILE A 1 176 ? -31.974 -10.674 59.625 1.00 78.38 176 ILE A CA 1
ATOM 1410 C C . ILE A 1 176 ? -32.144 -9.647 60.747 1.00 78.38 176 ILE A C 1
ATOM 1412 O O . ILE A 1 176 ? -32.589 -10.016 61.829 1.00 78.38 176 ILE A O 1
ATOM 1416 N N . ALA A 1 177 ? -31.858 -8.366 60.499 1.00 75.75 177 ALA A N 1
ATOM 1417 C CA . ALA A 1 177 ? -32.050 -7.313 61.497 1.00 75.75 177 ALA A CA 1
ATOM 1418 C C . ALA A 1 177 ? -33.535 -7.123 61.867 1.00 75.75 177 ALA A C 1
ATOM 1420 O O . ALA A 1 177 ? -33.868 -6.891 63.028 1.00 75.75 177 ALA A O 1
ATOM 1421 N N . ALA A 1 178 ? -34.444 -7.261 60.898 1.00 77.38 178 ALA A N 1
ATOM 1422 C CA . ALA A 1 178 ? -35.883 -7.194 61.139 1.00 77.38 178 ALA A CA 1
ATOM 1423 C C . ALA A 1 178 ? -36.402 -8.408 61.930 1.00 77.38 178 ALA A C 1
ATOM 1425 O O . ALA A 1 178 ? -37.265 -8.253 62.797 1.00 77.38 178 ALA A O 1
ATOM 1426 N N . VAL A 1 179 ? -35.883 -9.608 61.654 1.00 78.38 179 VAL A N 1
ATOM 1427 C CA . VAL A 1 179 ? -36.181 -10.821 62.431 1.00 78.38 179 VAL A CA 1
ATOM 1428 C C . VAL A 1 179 ? -35.627 -10.699 63.848 1.00 78.38 179 VAL A C 1
ATOM 1430 O O . VAL A 1 179 ? -36.346 -11.001 64.793 1.00 78.38 179 VAL A O 1
ATOM 1433 N N . ASP A 1 180 ? -34.409 -10.190 64.011 1.00 79.06 180 ASP A N 1
ATOM 1434 C CA . ASP A 1 180 ? -33.782 -9.968 65.317 1.00 79.06 180 ASP A CA 1
ATOM 1435 C C . ASP A 1 180 ? -34.571 -8.955 66.165 1.00 79.06 180 ASP A C 1
ATOM 1437 O O . ASP A 1 180 ? -34.880 -9.209 67.328 1.00 79.06 180 ASP A O 1
ATOM 1441 N N . SER A 1 181 ? -35.032 -7.853 65.564 1.00 77.75 181 SER A N 1
ATOM 1442 C CA . SER A 1 181 ? -35.932 -6.902 66.235 1.00 77.75 181 SER A CA 1
ATOM 1443 C C . SER A 1 181 ? -37.251 -7.552 66.662 1.00 77.75 181 SER A C 1
ATOM 1445 O O . SER A 1 181 ? -37.717 -7.313 67.771 1.00 77.75 181 SER A O 1
ATOM 1447 N N . ARG A 1 182 ? -37.851 -8.393 65.810 1.00 74.19 182 ARG A N 1
ATOM 1448 C CA . ARG A 1 182 ? -39.104 -9.097 66.134 1.00 74.19 182 ARG A CA 1
ATOM 1449 C C . ARG A 1 182 ? -38.930 -10.154 67.217 1.00 74.19 182 ARG A C 1
ATOM 1451 O O . ARG A 1 182 ? -39.869 -10.399 67.964 1.00 74.19 182 ARG A O 1
ATOM 1458 N N . ILE A 1 183 ? -37.764 -10.792 67.286 1.00 73.12 183 ILE A N 1
ATOM 1459 C CA . ILE A 1 183 ? -37.440 -11.760 68.336 1.00 73.12 183 ILE A CA 1
ATOM 1460 C C . ILE A 1 183 ? -37.253 -11.046 69.679 1.00 73.12 183 ILE A C 1
ATOM 1462 O O . ILE A 1 183 ? -37.725 -11.547 70.695 1.00 73.12 183 ILE A O 1
ATOM 1466 N N . ASN A 1 184 ? -36.636 -9.864 69.681 1.00 74.06 184 ASN A N 1
ATOM 1467 C CA . ASN A 1 184 ? -36.484 -9.047 70.887 1.00 74.06 184 ASN A CA 1
ATOM 1468 C C . ASN A 1 184 ? -37.806 -8.414 71.372 1.00 74.06 184 ASN A C 1
ATOM 1470 O O . ASN A 1 184 ? -37.935 -8.137 72.561 1.00 74.06 184 ASN A O 1
ATOM 1474 N N . ASP A 1 185 ? -38.786 -8.227 70.481 1.00 70.25 185 ASP A N 1
ATOM 1475 C CA . ASP A 1 185 ? -40.141 -7.745 70.807 1.00 70.25 185 ASP A CA 1
ATOM 1476 C C . ASP A 1 185 ? -41.110 -8.858 71.261 1.00 70.25 185 ASP A C 1
ATOM 1478 O O . ASP A 1 185 ? -42.267 -8.579 71.593 1.00 70.25 185 ASP A O 1
ATOM 1482 N N . LEU A 1 186 ? -40.686 -10.128 71.280 1.00 69.62 186 LEU A N 1
ATOM 1483 C CA . LEU A 1 186 ? -41.502 -11.193 71.862 1.00 69.62 186 LEU A CA 1
ATOM 1484 C C . LEU A 1 186 ? -41.605 -10.980 73.381 1.00 69.62 186 LEU A C 1
ATOM 1486 O O . LEU A 1 186 ? -40.581 -10.772 74.036 1.00 69.62 186 LEU A O 1
ATOM 1490 N N . PRO A 1 187 ? -42.813 -11.066 73.970 1.00 60.16 187 PRO A N 1
ATOM 1491 C CA . PRO A 1 187 ? -42.962 -10.955 75.412 1.00 60.16 187 PRO A CA 1
ATOM 1492 C C . PRO A 1 187 ? -42.142 -12.062 76.075 1.00 60.16 187 PRO A C 1
ATOM 1494 O O . PRO A 1 187 ? -42.299 -13.247 75.768 1.00 60.16 187 PRO A O 1
ATOM 1497 N N . THR A 1 188 ? -41.246 -11.678 76.982 1.00 61.81 188 THR A N 1
ATOM 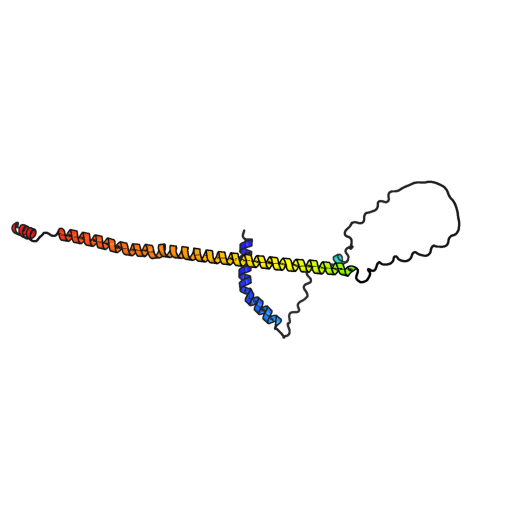1498 C CA . THR A 1 188 ? -40.535 -12.636 77.827 1.00 61.81 188 THR A CA 1
ATOM 1499 C C . THR A 1 188 ? -41.556 -13.450 78.624 1.00 61.81 188 THR A C 1
ATOM 1501 O O . THR A 1 188 ? -42.625 -12.946 78.968 1.00 61.81 188 THR A O 1
ATOM 1504 N N . SER A 1 189 ? -41.244 -14.718 78.918 1.00 58.53 189 SER A N 1
ATOM 1505 C CA . SER A 1 189 ? -42.141 -15.651 79.628 1.00 58.53 189 SER A CA 1
ATOM 1506 C C . SER A 1 189 ? -42.794 -15.039 80.879 1.00 58.53 189 SER A C 1
ATOM 1508 O O . SER A 1 189 ? -43.951 -15.319 81.165 1.00 58.53 189 SER A O 1
ATOM 1510 N N . GLU A 1 190 ? -42.095 -14.134 81.570 1.00 57.16 190 GLU A N 1
ATOM 1511 C CA . GLU A 1 190 ? -42.594 -13.416 82.750 1.00 57.16 190 GLU A CA 1
ATOM 1512 C C . GLU A 1 190 ? -43.745 -12.432 82.451 1.00 57.16 190 GLU A C 1
ATOM 1514 O O . GLU A 1 190 ? -44.620 -12.234 83.292 1.00 57.16 190 GLU A O 1
ATOM 1519 N N . GLN A 1 191 ? -43.799 -11.826 81.258 1.00 58.22 191 GLN A N 1
ATOM 1520 C CA . GLN A 1 191 ? -44.916 -10.958 80.854 1.00 58.22 191 GLN A CA 1
ATOM 1521 C C . GLN A 1 191 ? -46.159 -11.752 80.439 1.00 58.22 191 GLN A C 1
ATOM 1523 O O . GLN A 1 191 ? -47.275 -11.252 80.573 1.00 58.22 191 GLN A O 1
ATOM 1528 N N . HIS A 1 192 ? -45.979 -12.983 79.954 1.00 57.62 192 HIS A N 1
ATOM 1529 C CA . HIS A 1 192 ? -47.085 -13.866 79.592 1.00 57.62 192 HIS A CA 1
ATOM 1530 C C . HIS A 1 192 ? -47.831 -14.366 80.840 1.00 57.62 192 HIS A C 1
ATOM 1532 O O . HIS A 1 192 ? -49.062 -14.357 80.862 1.00 57.62 192 HIS A O 1
ATOM 1538 N N . ASP A 1 193 ? -47.107 -14.704 81.910 1.00 57.84 193 ASP A N 1
ATOM 1539 C CA . ASP A 1 193 ? -47.706 -15.129 83.182 1.00 57.84 193 ASP A CA 1
ATOM 1540 C C . ASP A 1 193 ? -48.475 -13.982 83.870 1.00 57.84 193 ASP A C 1
ATOM 1542 O O . ASP A 1 193 ? -49.599 -14.178 84.336 1.00 57.84 193 ASP A O 1
ATOM 1546 N N . ALA A 1 194 ? -47.952 -12.750 83.819 1.00 58.34 194 ALA A N 1
ATOM 1547 C CA . ALA A 1 194 ? -48.634 -11.560 84.344 1.00 58.34 194 ALA A CA 1
ATOM 1548 C C . ALA A 1 194 ? -49.907 -11.163 83.559 1.00 58.34 194 ALA A C 1
ATOM 1550 O O . ALA A 1 194 ? -50.780 -10.467 84.086 1.00 58.34 194 ALA A O 1
ATOM 1551 N N . LEU A 1 195 ? -50.019 -11.578 82.292 1.00 58.16 195 LEU A N 1
ATOM 1552 C CA . LEU A 1 195 ? -51.206 -11.380 81.451 1.00 58.16 195 LEU A CA 1
ATOM 1553 C C . LEU A 1 195 ? -52.289 -12.434 81.722 1.00 58.16 195 LEU A C 1
ATOM 1555 O O . LEU A 1 195 ? -53.472 -12.101 81.659 1.00 58.16 195 LEU A O 1
ATOM 1559 N N . ILE A 1 196 ? -51.899 -13.666 82.064 1.00 59.69 196 ILE A N 1
ATOM 1560 C CA . ILE A 1 196 ? -52.822 -14.744 82.453 1.00 59.69 196 ILE A CA 1
ATOM 1561 C C . ILE A 1 196 ? -53.423 -14.485 83.842 1.00 59.69 196 ILE A C 1
ATOM 1563 O O . ILE A 1 196 ? -54.607 -14.729 84.039 1.00 59.69 196 ILE A O 1
ATOM 1567 N N . GLU A 1 197 ? -52.659 -13.923 84.783 1.00 56.28 197 GLU A N 1
ATOM 1568 C CA . GLU A 1 197 ? -53.159 -13.562 86.125 1.00 56.28 197 GLU A CA 1
ATOM 1569 C C . GLU A 1 197 ? -54.149 -12.379 86.143 1.00 56.28 197 GLU A C 1
ATOM 1571 O O . GLU A 1 197 ? -54.765 -12.098 87.173 1.00 56.28 197 GLU A O 1
ATOM 1576 N N . ARG A 1 198 ? -54.306 -11.661 85.022 1.00 58.00 198 ARG A N 1
ATOM 1577 C CA . ARG A 1 198 ? -55.224 -10.515 84.886 1.00 58.00 198 ARG A CA 1
ATOM 1578 C C . ARG A 1 198 ? -56.555 -10.831 84.187 1.00 58.00 198 ARG A C 1
ATOM 1580 O O . ARG A 1 198 ? -57.329 -9.895 83.968 1.00 58.00 198 ARG A O 1
ATOM 1587 N N 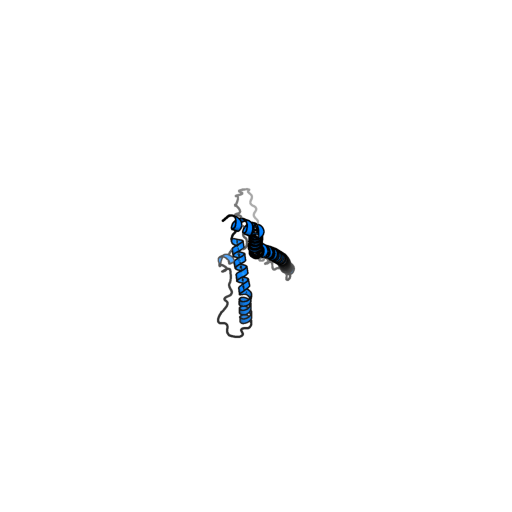. GLN A 1 199 ? -56.822 -12.093 83.845 1.00 47.31 199 GLN A N 1
ATOM 1588 C CA . GLN A 1 199 ? -58.118 -12.580 83.342 1.00 47.31 199 GLN A CA 1
ATOM 1589 C C . GLN A 1 199 ? -58.896 -13.309 84.438 1.00 47.31 199 GLN A C 1
ATOM 1591 O O . GLN A 1 199 ? -60.136 -13.139 84.458 1.00 47.31 199 GLN A O 1
#

Organism: Panicum miliaceum (NCBI:txid4540)